Protein AF-A0A968ZD74-F1 (afdb_monomer_lite)

Foldseek 3Di:
DVVVVVVVVVDPPAQPVDPVCPPDQPPPLDRDDPVVLLVVLLVCLLCVLLVVLVVCVPPPCLVQQVVQVVLLPDPQWDPDDVSVVVVPDDSVVSSVLSPVSSVLSNCVNVQVVDPVSVVVSLVSVLVVLVCCVNTGNDNPVSVVSVVSSVSNDDLVVFDQDPQFAAKEKEAALWFQVRVVVVVVLVSLQPVLRYFYEYLPDPVCVVLDPPVVSVVADLFMWMAGPVRDIDTFVRNVLVSQSNSGGVSVVVSVVCVVPDPVVSNVVRVVCSVCRCVPRNTDPDSDDPDDPVCPVRYDD

pLDDT: mean 79.73, std 14.93, range [35.09, 97.62]

Structure (mmCIF, N/CA/C/O backbone):
data_AF-A0A968ZD74-F1
#
_entry.id   AF-A0A968ZD74-F1
#
loop_
_atom_site.group_PDB
_atom_site.id
_atom_site.type_symbol
_atom_site.label_atom_id
_atom_site.label_alt_id
_atom_site.label_comp_id
_atom_site.label_asym_id
_atom_site.label_entity_id
_atom_site.label_seq_id
_atom_site.pdbx_PDB_ins_code
_atom_site.Cartn_x
_atom_site.Cartn_y
_atom_site.Cartn_z
_atom_site.occupancy
_atom_site.B_iso_or_equiv
_atom_site.auth_seq_id
_atom_site.auth_comp_id
_atom_site.auth_asym_id
_atom_site.auth_atom_id
_atom_site.pdbx_PDB_model_num
ATOM 1 N N . TRP A 1 1 ? -17.821 16.499 -22.345 1.00 38.22 1 TRP A N 1
ATOM 2 C CA . TRP A 1 1 ? -18.905 16.721 -21.367 1.00 38.22 1 TRP A CA 1
ATOM 3 C C . TRP A 1 1 ? -19.893 15.553 -21.286 1.00 38.22 1 TRP A C 1
ATOM 5 O O . TRP A 1 1 ? -19.913 14.905 -20.250 1.00 38.22 1 TRP A O 1
ATOM 15 N N . ALA A 1 2 ? -20.598 15.159 -22.358 1.00 36.81 2 ALA A N 1
ATOM 16 C CA . ALA A 1 2 ? -21.525 14.005 -22.326 1.00 36.81 2 ALA A CA 1
ATOM 17 C C . ALA A 1 2 ? -20.880 12.644 -21.947 1.00 36.81 2 ALA A C 1
ATOM 19 O O . ALA A 1 2 ? -21.505 11.814 -21.297 1.00 36.81 2 ALA A O 1
ATOM 20 N N . ARG A 1 3 ? -19.600 12.426 -22.287 1.00 35.88 3 ARG A N 1
ATOM 21 C CA . ARG A 1 3 ? -18.874 11.176 -21.978 1.00 35.88 3 ARG A CA 1
ATOM 22 C C . ARG A 1 3 ? -18.501 11.012 -20.492 1.00 35.88 3 ARG A C 1
ATOM 24 O O . ARG A 1 3 ? -18.410 9.885 -20.026 1.00 35.88 3 ARG A O 1
ATOM 31 N N . MET A 1 4 ? -18.336 12.106 -19.736 1.00 35.09 4 MET A N 1
ATOM 32 C CA . MET A 1 4 ? -18.095 12.040 -18.280 1.00 35.09 4 MET A CA 1
ATOM 33 C C . MET A 1 4 ? -19.388 11.804 -17.484 1.00 35.09 4 MET A C 1
ATOM 35 O O . MET A 1 4 ? -19.356 11.128 -16.463 1.00 35.09 4 MET A O 1
ATOM 39 N N . LEU A 1 5 ? -20.535 12.276 -17.987 1.00 41.38 5 LEU A N 1
ATOM 40 C CA . LEU A 1 5 ? -21.857 11.990 -17.410 1.00 41.38 5 LEU A CA 1
ATOM 41 C C . LEU A 1 5 ? -22.227 10.503 -17.508 1.00 41.38 5 LEU A C 1
ATOM 43 O O . LEU A 1 5 ? -22.767 9.941 -16.561 1.00 41.38 5 LEU A O 1
ATOM 47 N N . LEU A 1 6 ? -21.870 9.846 -18.618 1.00 47.81 6 LEU A N 1
ATOM 48 C CA . LEU A 1 6 ? -22.071 8.403 -18.782 1.00 47.81 6 LEU A CA 1
ATOM 49 C C . LEU A 1 6 ? -21.221 7.579 -17.809 1.00 47.81 6 LEU A C 1
ATOM 51 O O . LEU A 1 6 ? -21.716 6.605 -17.258 1.00 47.81 6 LEU A O 1
ATOM 55 N N . ALA A 1 7 ? -19.978 7.988 -17.533 1.00 48.78 7 ALA A N 1
ATOM 56 C CA . ALA A 1 7 ? -19.149 7.330 -16.521 1.00 48.78 7 ALA A CA 1
ATOM 57 C C . ALA A 1 7 ? -19.765 7.433 -15.112 1.00 48.78 7 ALA A C 1
ATOM 59 O O . ALA A 1 7 ? -19.657 6.497 -14.322 1.00 48.78 7 ALA A O 1
ATOM 60 N N . HIS A 1 8 ? -20.478 8.527 -14.820 1.00 53.00 8 HIS A N 1
ATOM 61 C CA . HIS A 1 8 ? -21.167 8.722 -13.544 1.00 53.00 8 HIS A CA 1
ATOM 62 C C . HIS A 1 8 ? -22.342 7.759 -13.322 1.00 53.00 8 HIS A C 1
ATOM 64 O O . HIS A 1 8 ? -22.628 7.436 -12.175 1.00 53.00 8 HIS A O 1
ATOM 70 N N . LEU A 1 9 ? -22.976 7.251 -14.387 1.00 54.22 9 LEU A N 1
ATOM 71 C CA . LEU A 1 9 ? -24.042 6.242 -14.283 1.00 54.22 9 LEU A CA 1
ATOM 72 C C . LEU A 1 9 ? -23.532 4.883 -13.782 1.00 54.22 9 LEU A C 1
ATOM 74 O O . LEU A 1 9 ? -24.304 4.112 -13.220 1.00 54.22 9 LEU A O 1
ATOM 78 N N . PHE A 1 10 ? -22.242 4.588 -13.965 1.00 57.31 10 PHE A N 1
ATOM 79 C CA . PHE A 1 10 ? -21.630 3.320 -13.551 1.00 57.31 10 PHE A CA 1
ATOM 80 C C . PHE A 1 10 ? -20.895 3.406 -12.208 1.00 57.31 10 PHE A C 1
ATOM 82 O O . PHE A 1 10 ? -20.469 2.382 -11.672 1.00 57.31 10 PHE A O 1
ATOM 89 N N . ILE A 1 11 ? -20.741 4.612 -11.657 1.00 55.38 11 ILE A N 1
ATOM 90 C CA . ILE A 1 11 ? -20.131 4.830 -10.347 1.00 55.38 11 ILE A CA 1
ATOM 91 C C . ILE A 1 11 ? -21.275 4.971 -9.339 1.00 55.38 11 ILE A C 1
ATOM 93 O O . ILE A 1 11 ? -22.081 5.891 -9.474 1.00 55.38 11 ILE A O 1
ATOM 97 N N . PRO A 1 12 ? -21.381 4.088 -8.330 1.00 56.31 12 PRO A N 1
ATOM 98 C CA . PRO A 1 12 ? -22.441 4.193 -7.337 1.00 56.31 12 PRO A CA 1
ATOM 99 C C . PRO A 1 12 ? -22.416 5.575 -6.682 1.00 56.31 12 PRO A C 1
ATOM 101 O O . PRO A 1 12 ? -21.355 6.112 -6.372 1.00 56.31 12 PRO A O 1
ATOM 104 N N . THR A 1 13 ? -23.599 6.147 -6.464 1.00 50.25 13 THR A N 1
ATOM 105 C CA . THR A 1 13 ? -23.795 7.543 -6.035 1.00 50.25 13 THR A CA 1
ATOM 106 C C . THR A 1 13 ? -23.182 7.866 -4.666 1.00 50.25 13 THR A C 1
ATOM 108 O O . THR A 1 13 ? -22.964 9.032 -4.342 1.00 50.25 13 THR A O 1
ATOM 111 N N . ALA A 1 14 ? -22.853 6.843 -3.873 1.00 54.47 14 ALA A N 1
ATOM 112 C CA . ALA A 1 14 ? -22.052 6.945 -2.658 1.00 54.47 14 ALA A CA 1
ATOM 113 C C . ALA A 1 14 ? -21.365 5.593 -2.382 1.00 54.47 14 ALA A C 1
ATOM 115 O O . ALA A 1 14 ? -21.966 4.742 -1.721 1.00 54.47 14 ALA A O 1
ATOM 116 N N . PRO A 1 15 ? -20.149 5.341 -2.903 1.00 56.50 15 PRO A N 1
ATOM 117 C CA . PRO A 1 15 ? -19.440 4.105 -2.597 1.00 56.50 15 PRO A CA 1
ATOM 118 C C . PRO A 1 15 ? -19.141 4.059 -1.095 1.00 56.50 15 PRO A C 1
ATOM 120 O O . PRO A 1 15 ? -18.717 5.060 -0.517 1.00 56.50 15 PRO A O 1
ATOM 123 N N . TYR A 1 16 ? -19.378 2.916 -0.449 1.00 52.12 16 TYR A N 1
ATOM 124 C CA . TYR A 1 16 ? -19.058 2.760 0.968 1.00 52.12 16 TYR A CA 1
ATOM 125 C C . TYR A 1 16 ? -17.559 3.014 1.194 1.00 52.12 16 TYR A C 1
ATOM 127 O O . TYR A 1 16 ? -16.715 2.443 0.507 1.00 52.12 16 TYR A O 1
ATOM 135 N N . GLY A 1 17 ? -17.244 3.929 2.115 1.00 51.03 17 GLY A N 1
ATOM 136 C CA . GLY A 1 17 ? -15.890 4.451 2.341 1.00 51.03 17 GLY A CA 1
ATOM 137 C C . GLY A 1 17 ? -15.668 5.869 1.800 1.00 51.03 17 GLY A C 1
ATOM 138 O O . GLY A 1 17 ? -14.664 6.498 2.137 1.00 51.03 17 GLY A O 1
ATOM 139 N N . SER A 1 18 ? -16.603 6.421 1.019 1.00 54.56 18 SER A N 1
ATOM 140 C CA . SER A 1 18 ? -16.572 7.828 0.623 1.00 54.56 18 SER A CA 1
ATOM 141 C C . SER A 1 18 ? -16.967 8.754 1.774 1.00 54.56 18 SER A C 1
ATOM 143 O O . SER A 1 18 ? -17.655 8.383 2.729 1.00 54.56 18 SER A O 1
ATOM 145 N N . TRP A 1 19 ? -16.603 10.029 1.646 1.00 48.19 19 TRP A N 1
ATOM 146 C CA . TRP A 1 19 ? -17.066 11.056 2.577 1.00 48.19 19 TRP A CA 1
ATOM 147 C C . TRP A 1 19 ? -18.601 11.168 2.596 1.00 48.19 19 TRP A C 1
ATOM 149 O O . TRP A 1 19 ? -19.193 11.397 3.648 1.00 48.19 19 TRP A O 1
ATOM 159 N N . THR A 1 20 ? -19.245 10.914 1.449 1.00 51.97 20 THR A N 1
ATOM 160 C CA . THR A 1 20 ? -20.706 10.929 1.274 1.00 51.97 20 THR A CA 1
ATOM 161 C C . THR A 1 20 ? -21.420 9.718 1.884 1.00 51.97 20 THR A C 1
ATOM 163 O O . THR A 1 20 ? -22.627 9.786 2.110 1.00 51.97 20 THR A O 1
ATOM 166 N N . SER A 1 21 ? -20.709 8.629 2.201 1.00 50.84 21 SER A N 1
ATOM 167 C CA . SER A 1 21 ? -21.282 7.442 2.852 1.00 50.84 21 SER A CA 1
ATOM 168 C C . SER A 1 21 ? -21.128 7.449 4.381 1.00 50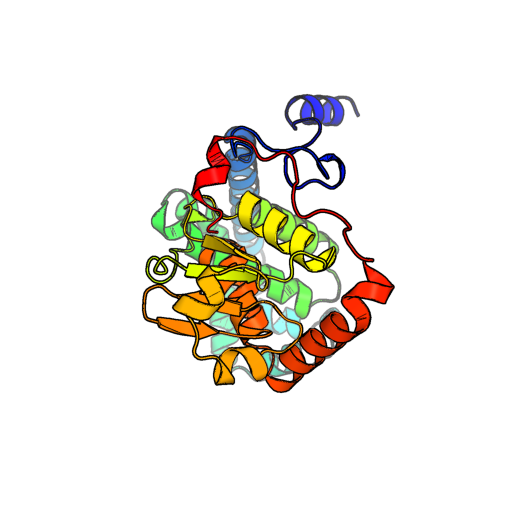.84 21 SER A C 1
ATOM 170 O O . SER A 1 21 ? -21.516 6.479 5.039 1.00 50.84 21 SER A O 1
ATOM 172 N N . ARG A 1 22 ? -20.550 8.506 4.978 1.00 49.12 22 ARG A N 1
ATOM 173 C CA . ARG A 1 22 ? -20.354 8.607 6.435 1.00 49.12 22 ARG A CA 1
ATOM 174 C C . ARG A 1 22 ? -21.685 8.450 7.181 1.00 49.12 22 ARG A C 1
ATOM 176 O O . ARG A 1 22 ? -22.615 9.218 6.978 1.00 49.12 22 ARG A O 1
ATOM 183 N N . GLY A 1 23 ? -21.751 7.465 8.079 1.00 48.59 23 GLY A N 1
ATOM 184 C CA . GLY A 1 23 ? -22.912 7.219 8.943 1.00 48.59 23 GLY A CA 1
ATOM 185 C C . GLY A 1 23 ? -23.930 6.202 8.416 1.00 48.59 23 GLY A C 1
ATOM 186 O O . GLY A 1 23 ? -24.824 5.836 9.176 1.00 48.59 23 GLY A O 1
ATOM 187 N N . ARG A 1 24 ? -23.783 5.697 7.183 1.00 50.50 24 ARG A N 1
ATOM 188 C CA . ARG A 1 24 ? -24.587 4.570 6.682 1.00 50.50 24 ARG A CA 1
ATOM 189 C C . ARG A 1 24 ? -23.984 3.247 7.159 1.00 50.50 24 ARG A C 1
ATOM 191 O O . ARG A 1 24 ? -22.776 3.055 7.052 1.00 50.50 24 ARG A O 1
ATOM 198 N N . ALA A 1 25 ? -24.815 2.357 7.695 1.00 47.62 25 ALA A N 1
ATOM 199 C CA . ALA A 1 25 ? -24.434 0.960 7.881 1.00 47.62 25 ALA A CA 1
ATOM 200 C C . ALA A 1 25 ? -24.433 0.287 6.501 1.00 47.62 25 ALA A C 1
ATOM 202 O O . ALA A 1 25 ? -25.398 0.469 5.765 1.00 47.62 25 ALA A O 1
ATOM 203 N N . ASP A 1 26 ? -23.359 -0.419 6.144 1.00 55.34 26 ASP A N 1
ATOM 204 C CA . ASP A 1 26 ? -23.297 -1.265 4.947 1.00 55.34 26 ASP A CA 1
ATOM 205 C C . ASP A 1 26 ? -23.905 -2.630 5.310 1.00 55.34 26 ASP A C 1
ATOM 207 O O . ASP A 1 26 ? -23.257 -3.393 6.030 1.00 55.34 26 ASP A O 1
ATOM 211 N N . PRO A 1 27 ? -25.159 -2.923 4.915 1.00 41.72 27 PRO A N 1
ATOM 212 C CA . PRO A 1 27 ? -25.846 -4.132 5.360 1.00 41.72 27 PRO A CA 1
ATOM 213 C C . PRO A 1 27 ? -25.240 -5.416 4.773 1.00 41.72 27 PRO A C 1
ATOM 215 O O . PRO A 1 27 ? -25.380 -6.463 5.397 1.00 41.72 27 PRO A O 1
ATOM 218 N N . ASP A 1 28 ? -24.519 -5.330 3.645 1.00 48.81 28 ASP A N 1
ATOM 219 C CA . ASP A 1 28 ? -23.991 -6.489 2.906 1.00 48.81 28 ASP A CA 1
ATOM 220 C C . ASP A 1 28 ? -22.453 -6.516 2.804 1.00 48.81 28 ASP A C 1
ATOM 222 O O . ASP A 1 28 ? -21.885 -7.428 2.195 1.00 48.81 28 ASP A O 1
ATOM 226 N N . ASN A 1 29 ? -21.746 -5.534 3.383 1.00 53.19 29 ASN A N 1
ATOM 227 C CA . ASN A 1 29 ? -20.283 -5.400 3.274 1.00 53.19 29 ASN A CA 1
ATOM 228 C C . ASN A 1 29 ? -19.796 -5.442 1.802 1.00 53.19 29 ASN A C 1
ATOM 230 O O . ASN A 1 29 ? -18.778 -6.059 1.451 1.00 53.19 29 ASN A O 1
ATOM 234 N N . GLY A 1 30 ? -20.596 -4.843 0.917 1.00 52.25 30 GLY A N 1
ATOM 235 C CA . GLY A 1 30 ? -20.730 -5.279 -0.473 1.00 52.25 30 GLY A CA 1
ATOM 236 C C . GLY A 1 30 ? -20.009 -4.425 -1.508 1.00 52.25 30 GLY A C 1
ATOM 237 O O . GLY A 1 30 ? -19.921 -4.842 -2.667 1.00 52.25 30 GLY A O 1
ATOM 238 N N . TRP A 1 31 ? -19.479 -3.247 -1.150 1.00 61.22 31 TRP A N 1
ATOM 239 C CA . TRP A 1 31 ? -18.818 -2.429 -2.167 1.00 61.22 31 TRP A CA 1
ATOM 240 C C . TRP A 1 31 ? -17.507 -3.080 -2.619 1.00 61.22 31 TRP A C 1
ATOM 242 O O . TRP A 1 31 ? -16.522 -3.176 -1.884 1.00 61.22 31 TRP A O 1
ATOM 252 N N . ARG A 1 32 ? -17.514 -3.534 -3.869 1.00 63.56 32 ARG A N 1
ATOM 253 C CA . ARG A 1 32 ? -16.342 -3.950 -4.631 1.00 63.56 32 ARG A CA 1
ATOM 254 C C . ARG A 1 32 ? -16.235 -3.010 -5.815 1.00 63.56 32 ARG A C 1
ATOM 256 O O . ARG A 1 32 ? -17.258 -2.642 -6.395 1.00 63.56 32 ARG A O 1
ATOM 263 N N . LEU A 1 33 ? -15.011 -2.651 -6.196 1.00 71.00 33 LEU A N 1
ATOM 264 C CA . LEU A 1 33 ? -14.808 -1.949 -7.456 1.00 71.00 33 LEU A CA 1
ATOM 265 C C . LEU A 1 33 ? -15.451 -2.797 -8.571 1.00 71.00 33 LEU A C 1
ATOM 267 O O . LEU A 1 33 ? -15.138 -3.991 -8.652 1.00 71.00 33 LEU A O 1
ATOM 271 N N . PRO A 1 34 ? -16.364 -2.236 -9.388 1.00 81.62 34 PRO A N 1
ATOM 272 C CA . PRO A 1 34 ? -17.026 -2.997 -10.437 1.00 81.62 34 PRO A CA 1
ATOM 273 C C . PRO A 1 34 ? -15.990 -3.732 -11.301 1.00 81.62 34 PRO A C 1
ATOM 275 O O . PRO A 1 34 ? -15.015 -3.101 -11.723 1.00 81.62 34 PRO A O 1
ATOM 278 N N . PRO A 1 35 ? -16.167 -5.037 -11.591 1.00 84.06 35 PRO A N 1
ATOM 279 C CA . PRO A 1 35 ? -15.161 -5.823 -12.309 1.00 84.06 35 PRO A CA 1
ATOM 280 C C . PRO A 1 35 ? -14.769 -5.225 -13.663 1.00 84.06 35 PRO A C 1
ATOM 282 O O . PRO A 1 35 ? -13.619 -5.336 -14.076 1.00 84.06 35 PRO A O 1
ATOM 285 N N . SER A 1 36 ? -15.707 -4.549 -14.331 1.00 87.31 36 SER A N 1
ATOM 286 C CA . SER A 1 36 ? -15.471 -3.825 -15.580 1.00 87.31 36 SER A CA 1
ATOM 287 C C . SER A 1 36 ? -14.526 -2.636 -15.404 1.00 87.31 36 SER A C 1
ATOM 289 O O . SER A 1 36 ? -13.630 -2.460 -16.222 1.00 87.31 36 SER A O 1
ATOM 291 N N . ILE A 1 37 ? -14.679 -1.852 -14.331 1.00 86.69 37 ILE A N 1
ATOM 292 C CA . ILE A 1 37 ? -13.797 -0.719 -14.017 1.00 86.69 37 ILE A CA 1
ATOM 293 C C . ILE A 1 37 ? -12.409 -1.232 -13.632 1.00 86.69 37 ILE A C 1
ATOM 295 O O . ILE A 1 37 ? -11.412 -0.713 -14.126 1.00 86.69 37 ILE A O 1
ATOM 299 N N . PHE A 1 38 ? -12.339 -2.283 -12.811 1.00 87.25 38 PHE A N 1
ATOM 300 C CA . PHE A 1 38 ? -11.069 -2.919 -12.455 1.00 87.25 38 PHE A CA 1
ATOM 301 C C . PHE A 1 38 ? -10.335 -3.449 -13.697 1.00 87.25 38 PHE A C 1
ATOM 303 O O . PHE A 1 38 ? -9.147 -3.187 -13.880 1.00 87.25 38 PHE A O 1
ATOM 310 N N . LEU A 1 39 ? -11.048 -4.147 -14.589 1.00 91.31 39 LEU A N 1
ATOM 311 C CA . LEU A 1 39 ? -10.493 -4.641 -15.848 1.00 91.31 39 LEU A CA 1
ATOM 312 C C . LEU A 1 39 ? -10.051 -3.493 -16.761 1.00 91.31 39 LEU A C 1
ATOM 314 O O . LEU A 1 39 ? -8.953 -3.546 -17.306 1.00 91.31 39 LEU A O 1
ATOM 318 N N . ALA A 1 40 ? -10.871 -2.452 -16.908 1.00 91.50 40 ALA A N 1
ATOM 319 C CA . ALA A 1 40 ? -10.536 -1.287 -17.719 1.00 91.50 40 ALA A CA 1
ATOM 320 C C . ALA A 1 40 ? -9.280 -0.578 -17.195 1.00 91.50 40 ALA A C 1
ATOM 322 O O . ALA A 1 40 ? -8.402 -0.246 -17.988 1.00 91.50 40 ALA A O 1
ATOM 323 N N . ALA A 1 41 ? -9.148 -0.414 -15.874 1.00 91.88 41 ALA A N 1
ATOM 324 C CA . ALA A 1 41 ? -7.950 0.147 -15.255 1.00 91.88 41 ALA A CA 1
ATOM 325 C C . ALA A 1 41 ? -6.705 -0.698 -15.571 1.00 91.88 41 ALA A C 1
ATOM 327 O O . ALA A 1 41 ? -5.679 -0.143 -15.955 1.00 91.88 41 ALA A O 1
ATOM 328 N N . TRP A 1 42 ? -6.807 -2.031 -15.501 1.00 94.75 42 TRP A N 1
ATOM 329 C CA . TRP A 1 42 ? -5.721 -2.935 -15.895 1.00 94.75 42 TRP A CA 1
ATOM 330 C C . TRP A 1 42 ? -5.371 -2.853 -17.380 1.00 94.75 42 TRP A C 1
ATOM 332 O O . TRP A 1 42 ? -4.191 -2.870 -17.712 1.00 94.75 42 TRP A O 1
ATOM 342 N N . VAL A 1 43 ? -6.364 -2.761 -18.269 1.00 94.94 43 VAL A N 1
ATOM 343 C CA . VAL A 1 43 ? -6.137 -2.628 -19.718 1.00 94.94 43 VAL A CA 1
ATOM 344 C C . VAL A 1 43 ? -5.431 -1.313 -20.030 1.00 94.94 43 VAL A C 1
ATOM 346 O O . VAL A 1 43 ? -4.437 -1.320 -20.751 1.00 94.94 43 VAL A O 1
ATOM 349 N N . VAL A 1 44 ? -5.901 -0.201 -19.457 1.00 94.62 44 VAL A N 1
ATOM 350 C CA . VAL A 1 44 ? -5.258 1.110 -19.622 1.00 94.62 44 VAL A CA 1
ATOM 351 C C . VAL A 1 44 ? -3.826 1.054 -19.105 1.00 94.62 44 VAL A C 1
ATOM 353 O O . VAL A 1 44 ? -2.912 1.364 -19.859 1.00 94.62 44 VAL A O 1
ATOM 356 N N . LEU A 1 45 ? -3.615 0.573 -17.877 1.00 95.00 45 LEU A N 1
ATOM 357 C CA . LEU A 1 45 ? -2.281 0.450 -17.288 1.00 95.00 45 LEU A CA 1
ATOM 358 C C . LEU A 1 45 ? -1.354 -0.415 -18.157 1.00 95.00 45 LEU A C 1
ATOM 360 O O . LEU A 1 45 ? -0.209 -0.043 -18.408 1.00 95.00 45 LEU A O 1
ATOM 364 N N . ALA A 1 46 ? -1.864 -1.544 -18.657 1.00 96.62 46 ALA A N 1
ATOM 365 C CA . ALA A 1 46 ? -1.097 -2.480 -19.462 1.00 96.62 46 ALA A CA 1
ATOM 366 C C . ALA A 1 46 ? -0.658 -1.898 -20.806 1.00 96.62 46 ALA A C 1
ATOM 368 O O . ALA A 1 46 ? 0.510 -2.027 -21.188 1.00 96.62 46 ALA A O 1
ATOM 369 N N . LEU A 1 47 ? -1.582 -1.240 -21.505 1.00 96.12 47 LEU A N 1
ATOM 370 C CA . LEU A 1 47 ? -1.302 -0.581 -22.775 1.00 96.12 47 LEU A CA 1
ATOM 371 C C . LEU A 1 47 ? -0.394 0.633 -22.580 1.00 96.12 47 LEU A C 1
ATOM 373 O O . LEU A 1 47 ? 0.544 0.799 -23.351 1.00 96.12 47 LEU A O 1
ATOM 377 N N . SER A 1 48 ? -0.622 1.443 -21.542 1.00 95.19 48 SER A N 1
ATOM 378 C CA . SER A 1 48 ? 0.199 2.620 -21.248 1.00 95.19 48 SER A CA 1
ATOM 379 C C . SER A 1 48 ? 1.659 2.254 -20.996 1.00 95.19 48 SER A C 1
ATOM 381 O O . SER A 1 48 ? 2.538 2.864 -21.603 1.00 95.19 48 SER A O 1
ATOM 383 N N . TYR A 1 49 ? 1.933 1.241 -20.168 1.00 96.31 49 TYR A N 1
ATOM 384 C CA . TYR A 1 49 ? 3.311 0.816 -19.911 1.00 96.31 49 TYR A CA 1
ATOM 385 C C . TYR A 1 49 ? 3.969 0.157 -21.116 1.00 96.31 49 TYR A C 1
ATOM 387 O O . TYR A 1 49 ? 5.088 0.522 -21.460 1.00 96.31 49 TYR A O 1
ATOM 395 N N . SER A 1 50 ? 3.260 -0.737 -21.807 1.00 97.50 50 SER A N 1
ATOM 396 C CA . SER A 1 50 ? 3.813 -1.412 -22.991 1.00 97.50 50 SER A CA 1
ATOM 397 C C . SER A 1 50 ? 4.101 -0.430 -24.119 1.00 97.50 50 SER A C 1
ATOM 399 O O . SER A 1 50 ? 5.139 -0.518 -24.773 1.00 97.50 50 SER A O 1
ATOM 401 N N . TYR A 1 51 ? 3.223 0.558 -24.306 1.00 97.12 51 TYR A N 1
ATOM 402 C CA . TYR A 1 51 ? 3.460 1.650 -25.240 1.00 97.12 51 TYR A CA 1
ATOM 403 C C . TYR A 1 51 ? 4.641 2.525 -24.800 1.00 97.12 51 TYR A C 1
ATOM 405 O O . TYR A 1 51 ? 5.484 2.849 -25.631 1.00 97.12 51 TYR A O 1
ATOM 413 N N . SER A 1 52 ? 4.762 2.854 -23.508 1.00 95.06 52 SER A N 1
ATOM 414 C CA . SER A 1 52 ? 5.920 3.596 -22.989 1.00 95.06 52 SER A CA 1
ATOM 415 C C . SER A 1 52 ? 7.234 2.853 -23.254 1.00 95.06 52 SER A C 1
ATOM 417 O O . SER A 1 52 ? 8.140 3.431 -23.858 1.00 95.06 52 SER A O 1
ATOM 419 N N . GLY A 1 53 ? 7.302 1.559 -22.931 1.00 96.00 53 GLY A N 1
ATOM 420 C CA . GLY A 1 53 ? 8.461 0.710 -23.209 1.00 96.00 53 GLY A CA 1
ATOM 421 C C . GLY A 1 53 ? 8.792 0.639 -24.701 1.00 96.00 53 GLY A C 1
ATOM 422 O O . GLY A 1 53 ? 9.946 0.823 -25.084 1.00 96.00 53 GLY A O 1
ATOM 423 N N . TYR A 1 54 ? 7.780 0.475 -25.559 1.00 97.56 54 TYR A N 1
ATOM 424 C CA . TYR A 1 54 ? 7.952 0.521 -27.014 1.00 97.56 54 TYR A CA 1
ATOM 425 C C . TYR A 1 54 ? 8.541 1.857 -27.482 1.00 97.56 54 TYR A C 1
ATOM 427 O O . TYR A 1 54 ? 9.514 1.870 -28.231 1.00 97.56 54 TYR A O 1
ATOM 435 N N . THR A 1 55 ? 8.014 2.989 -27.006 1.00 96.38 55 THR A N 1
ATOM 436 C CA . THR A 1 55 ? 8.542 4.308 -27.389 1.00 96.38 55 THR A CA 1
ATOM 437 C C . THR A 1 55 ? 9.976 4.540 -26.905 1.00 96.38 55 THR A C 1
ATOM 439 O O . THR A 1 55 ? 10.750 5.214 -27.582 1.00 96.38 55 THR A O 1
ATOM 442 N N . LYS A 1 56 ? 10.366 3.940 -25.774 1.00 95.88 56 LYS A N 1
ATOM 443 C CA . LYS A 1 56 ? 11.728 4.029 -25.229 1.00 95.88 56 LYS A CA 1
ATOM 444 C C . LYS A 1 56 ? 12.763 3.284 -26.071 1.00 95.88 56 LYS A C 1
ATOM 446 O O . LYS A 1 56 ? 13.919 3.687 -26.056 1.00 95.88 56 LYS A O 1
ATOM 451 N N . LEU A 1 57 ? 12.373 2.286 -26.871 1.00 95.31 57 LEU A N 1
ATOM 452 C CA . LEU A 1 57 ? 13.291 1.611 -27.804 1.00 95.31 57 LEU A CA 1
ATOM 453 C C . LEU A 1 57 ? 13.862 2.550 -28.876 1.00 95.31 57 LEU A C 1
ATOM 455 O O . LEU A 1 57 ? 14.933 2.281 -29.413 1.00 95.31 57 LEU A O 1
ATOM 459 N N . PHE A 1 58 ? 13.181 3.659 -29.174 1.00 96.50 58 PHE A N 1
ATOM 460 C CA . PHE A 1 58 ? 13.666 4.664 -30.125 1.00 96.50 58 PHE A CA 1
ATOM 461 C C . PHE A 1 58 ? 14.620 5.684 -29.494 1.00 96.50 58 PHE A C 1
ATOM 463 O O . PHE A 1 58 ? 15.145 6.547 -30.195 1.00 96.50 58 PHE A O 1
ATOM 470 N N . SER A 1 59 ? 14.842 5.613 -28.181 1.00 95.12 59 SER A N 1
ATOM 471 C CA . SER A 1 59 ? 15.749 6.506 -27.473 1.00 95.12 59 SER A CA 1
ATOM 472 C C . SER A 1 59 ? 17.111 5.830 -27.276 1.00 95.12 59 SER A C 1
ATOM 474 O O . SER A 1 59 ? 17.181 4.797 -26.602 1.00 95.12 59 SER A O 1
ATOM 476 N N . PRO A 1 60 ? 18.208 6.405 -27.809 1.00 95.38 60 PRO A N 1
ATOM 477 C CA . PRO A 1 60 ? 19.541 5.824 -27.671 1.00 95.38 60 PRO A CA 1
ATOM 478 C C . PRO A 1 60 ? 19.946 5.594 -26.215 1.00 95.38 60 PRO A C 1
ATOM 480 O O . PRO A 1 60 ? 20.570 4.579 -25.922 1.00 95.38 60 PRO A O 1
ATOM 483 N N . SER A 1 61 ? 19.533 6.479 -25.302 1.00 94.94 61 SER A N 1
ATOM 484 C CA . SER A 1 61 ? 19.910 6.385 -23.892 1.00 94.94 61 SER A CA 1
ATOM 485 C C . SER A 1 61 ? 19.266 5.195 -23.170 1.00 94.94 61 SER A C 1
ATOM 487 O O . SER A 1 61 ? 19.852 4.542 -22.304 1.00 94.94 61 SER A O 1
ATOM 489 N N . TRP A 1 62 ? 18.034 4.852 -23.545 1.00 96.06 62 TRP A N 1
ATOM 490 C CA . TRP A 1 62 ? 17.349 3.680 -23.001 1.00 96.06 62 TRP A CA 1
ATOM 491 C C . TRP A 1 62 ? 17.962 2.376 -23.509 1.00 96.06 62 TRP A C 1
ATOM 493 O O . TRP A 1 62 ? 18.107 1.430 -22.734 1.00 96.06 62 TRP A O 1
ATOM 503 N N . VAL A 1 63 ? 18.359 2.334 -24.784 1.00 95.38 63 VAL A N 1
ATOM 504 C CA . VAL A 1 63 ? 19.007 1.158 -25.385 1.00 95.38 63 VAL A CA 1
ATOM 505 C C . VAL A 1 63 ? 20.430 0.983 -24.846 1.00 95.38 63 VAL A C 1
ATOM 507 O O . VAL A 1 63 ? 20.803 -0.123 -24.457 1.00 95.38 63 VAL A O 1
ATOM 510 N N . ALA A 1 64 ? 21.199 2.070 -24.742 1.00 95.44 64 ALA A N 1
ATOM 511 C CA . ALA A 1 64 ? 22.536 2.068 -24.148 1.00 95.44 64 ALA A CA 1
ATOM 512 C C . ALA A 1 64 ? 22.511 1.756 -22.639 1.00 95.44 64 ALA A C 1
ATOM 514 O O . ALA A 1 64 ? 23.473 1.208 -22.099 1.00 95.44 64 ALA A O 1
ATOM 515 N N . GLY A 1 65 ? 21.395 2.057 -21.969 1.00 95.00 65 GLY A N 1
ATOM 516 C CA . GLY A 1 65 ? 21.183 1.817 -20.544 1.00 95.00 65 GLY A CA 1
ATOM 517 C C . GLY A 1 65 ? 21.665 2.962 -19.644 1.00 95.00 65 GLY A C 1
ATOM 518 O O . GLY A 1 65 ? 21.615 2.853 -18.423 1.00 95.00 65 GLY A O 1
ATOM 519 N N . ASP A 1 66 ? 22.090 4.083 -20.210 1.00 94.38 66 ASP A N 1
ATOM 520 C CA . ASP A 1 66 ? 22.584 5.250 -19.473 1.00 94.38 66 ASP A CA 1
ATOM 521 C C . ASP A 1 66 ? 21.460 6.221 -19.055 1.00 94.38 66 ASP A C 1
ATOM 523 O O . ASP A 1 66 ? 21.719 7.199 -18.350 1.00 94.38 66 ASP A O 1
ATOM 527 N N . ASN A 1 67 ? 20.206 5.962 -19.451 1.00 93.81 67 ASN A N 1
ATOM 528 C CA . ASN A 1 67 ? 19.105 6.903 -19.248 1.00 93.81 67 ASN A CA 1
ATOM 529 C C . AS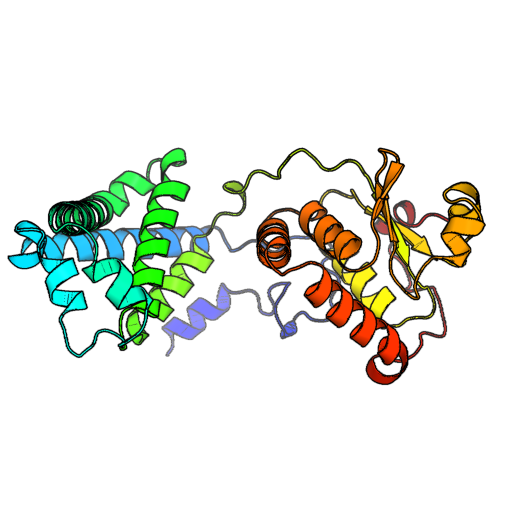N A 1 67 ? 18.865 7.269 -17.775 1.00 93.81 67 ASN A C 1
ATOM 531 O O . ASN A 1 67 ? 18.643 8.437 -17.473 1.00 93.81 67 ASN A O 1
ATOM 535 N N . VAL A 1 68 ? 18.903 6.307 -16.845 1.00 93.00 68 VAL A N 1
ATOM 536 C CA . VAL A 1 68 ? 18.697 6.613 -15.416 1.00 93.00 68 VAL A CA 1
ATOM 537 C C . VAL A 1 68 ? 19.784 7.552 -14.886 1.0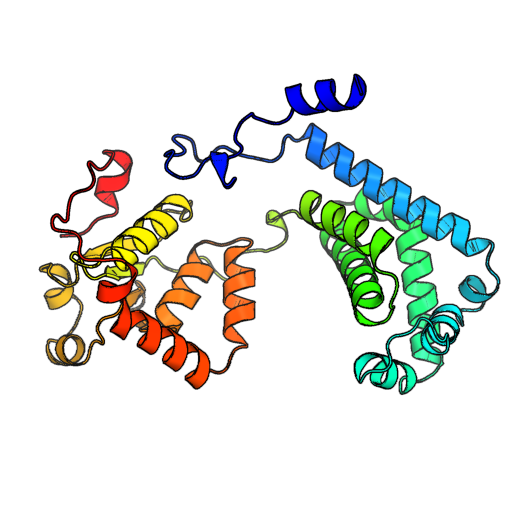0 93.00 68 VAL A C 1
ATOM 539 O O . VAL A 1 68 ? 19.458 8.494 -14.169 1.00 93.00 68 VAL A O 1
ATOM 542 N N . ALA A 1 69 ? 21.045 7.354 -15.279 1.00 92.69 69 ALA A N 1
ATOM 543 C CA . ALA A 1 69 ? 22.140 8.243 -14.892 1.00 92.69 69 ALA A CA 1
ATOM 544 C C . ALA A 1 69 ? 21.930 9.662 -15.453 1.00 92.69 69 ALA A C 1
ATOM 546 O O . ALA A 1 69 ? 21.933 10.629 -14.698 1.00 92.69 69 ALA A O 1
ATOM 547 N N . HIS A 1 70 ? 21.601 9.777 -16.745 1.00 92.25 70 HIS A N 1
ATOM 548 C CA . HIS A 1 70 ? 21.296 11.063 -17.387 1.00 92.25 70 HIS A CA 1
ATOM 549 C C . HIS A 1 70 ? 20.129 11.804 -16.724 1.00 92.25 70 HIS A C 1
ATOM 551 O O . HIS A 1 70 ? 20.137 13.030 -16.626 1.00 92.25 70 HIS A O 1
ATOM 557 N N . VAL A 1 71 ? 19.106 11.071 -16.280 1.00 90.75 71 VAL A N 1
ATOM 558 C CA . VAL A 1 71 ? 17.949 11.644 -15.585 1.00 90.75 71 VAL A CA 1
ATOM 559 C C . VAL A 1 71 ? 18.335 12.177 -14.202 1.00 90.75 71 VAL A C 1
ATOM 561 O O . VAL A 1 71 ? 17.821 13.218 -13.804 1.00 90.75 71 VAL A O 1
ATOM 564 N N . LEU A 1 72 ? 19.236 11.503 -13.483 1.00 90.62 72 LEU A N 1
ATOM 565 C CA . LEU A 1 72 ? 19.710 11.924 -12.156 1.00 90.62 72 LEU A CA 1
ATOM 566 C C . LEU A 1 72 ? 20.672 13.121 -12.203 1.00 90.62 72 LEU A C 1
ATOM 568 O O . LEU A 1 72 ? 20.705 13.915 -11.258 1.00 90.62 72 LEU A O 1
ATOM 572 N N . ASP A 1 73 ? 21.412 13.267 -13.301 1.00 89.88 73 ASP A N 1
ATOM 573 C CA . ASP A 1 73 ? 22.285 14.419 -13.565 1.00 89.88 73 ASP A CA 1
ATOM 574 C C . ASP A 1 73 ? 21.533 15.627 -14.146 1.00 89.88 73 ASP A C 1
ATOM 576 O O . ASP A 1 73 ? 22.075 16.730 -14.236 1.00 89.88 73 ASP A O 1
ATOM 580 N N . ASN A 1 74 ? 20.266 15.450 -14.528 1.00 88.38 74 ASN A N 1
ATOM 581 C CA . ASN A 1 74 ? 19.446 16.520 -15.073 1.00 88.38 74 ASN A CA 1
ATOM 582 C C . ASN A 1 74 ? 19.073 17.547 -13.982 1.00 88.38 74 ASN A C 1
ATOM 584 O O . ASN A 1 74 ? 18.705 17.147 -12.877 1.00 88.38 74 ASN A O 1
ATOM 588 N N . PRO A 1 75 ? 19.040 18.859 -14.282 1.00 85.69 75 PRO A N 1
ATOM 589 C CA . PRO A 1 75 ? 18.575 19.889 -13.342 1.00 85.69 75 PRO A CA 1
ATOM 590 C C . PRO A 1 75 ? 17.128 19.707 -12.847 1.00 85.69 75 PRO A C 1
ATOM 592 O O . PRO A 1 75 ? 16.738 20.315 -11.854 1.00 85.69 75 PRO A O 1
ATOM 595 N N . LEU A 1 76 ? 16.313 18.888 -13.519 1.00 85.06 76 LEU A N 1
ATOM 596 C CA . LEU A 1 76 ? 14.970 18.518 -13.063 1.00 85.06 76 LEU A CA 1
ATOM 597 C C . LEU A 1 76 ? 14.980 17.492 -11.918 1.00 85.06 76 LEU A C 1
ATOM 599 O O . LEU A 1 76 ? 13.935 17.293 -11.281 1.00 85.06 76 LEU A O 1
ATOM 603 N N . ALA A 1 77 ? 16.114 16.838 -11.657 1.00 89.19 77 ALA A N 1
ATOM 604 C CA . ALA A 1 77 ? 16.284 15.965 -10.508 1.00 89.19 77 ALA A CA 1
ATOM 605 C C . ALA A 1 77 ? 16.298 16.782 -9.211 1.00 89.19 77 ALA A C 1
ATOM 607 O O . ALA A 1 77 ? 16.881 17.859 -9.122 1.00 89.19 77 ALA A O 1
ATOM 608 N N . ARG A 1 78 ? 15.626 16.270 -8.183 1.00 89.44 78 ARG A N 1
ATOM 609 C CA . ARG A 1 78 ? 15.561 16.909 -6.871 1.00 89.44 78 ARG A CA 1
ATOM 610 C C . ARG A 1 78 ? 16.914 16.819 -6.189 1.00 89.44 78 ARG A C 1
ATOM 612 O O . ARG A 1 78 ? 17.482 15.736 -6.081 1.00 89.44 78 ARG A O 1
ATOM 619 N N . ASP A 1 79 ? 17.368 17.940 -5.655 1.00 87.44 79 ASP A N 1
ATOM 620 C CA . ASP A 1 79 ? 18.633 18.023 -4.939 1.00 87.44 79 ASP A CA 1
ATOM 621 C C . ASP A 1 79 ? 18.460 17.607 -3.468 1.00 87.44 79 ASP A C 1
ATOM 623 O O . ASP A 1 79 ? 18.172 18.427 -2.596 1.00 87.44 79 ASP A O 1
ATOM 627 N N . TRP A 1 80 ? 18.508 16.298 -3.201 1.00 88.88 80 TRP A N 1
ATOM 628 C CA . TRP A 1 80 ? 18.406 15.730 -1.852 1.00 88.88 80 TRP A CA 1
ATOM 629 C C . TRP A 1 80 ? 18.989 14.314 -1.777 1.00 88.88 80 TRP A C 1
ATOM 631 O O . TRP A 1 80 ? 19.242 13.674 -2.796 1.00 88.88 80 TRP A O 1
ATOM 641 N N . PHE A 1 81 ? 19.100 13.783 -0.555 1.00 91.56 81 PHE A N 1
ATOM 642 C CA . PHE A 1 81 ? 19.862 12.570 -0.241 1.00 91.56 81 PHE A CA 1
ATOM 643 C C . PHE A 1 81 ? 19.535 11.323 -1.084 1.00 91.56 81 PHE A C 1
ATOM 645 O O . PHE A 1 81 ? 20.409 10.482 -1.277 1.00 91.56 81 PHE A O 1
ATOM 652 N N . LEU A 1 82 ? 18.294 11.156 -1.570 1.00 89.62 82 LEU A N 1
ATOM 653 C CA . LEU A 1 82 ? 17.950 10.002 -2.410 1.00 89.62 82 LEU A CA 1
ATOM 654 C C . LEU A 1 82 ? 18.609 10.083 -3.785 1.00 89.62 82 LEU A C 1
ATOM 656 O O . LEU A 1 82 ? 19.052 9.059 -4.291 1.00 89.62 82 LEU A O 1
ATOM 660 N N . ARG A 1 83 ? 18.700 11.275 -4.382 1.00 91.00 83 ARG A N 1
ATOM 661 C CA . ARG A 1 83 ? 19.417 11.464 -5.648 1.00 91.00 83 ARG A CA 1
ATOM 662 C C . ARG A 1 83 ? 20.884 11.089 -5.470 1.00 91.00 83 ARG A C 1
ATOM 664 O O . ARG A 1 83 ? 21.397 10.283 -6.242 1.00 91.00 83 ARG A O 1
ATOM 671 N N . ASP A 1 84 ? 21.507 11.603 -4.412 1.00 89.69 84 ASP A N 1
ATOM 672 C CA . ASP A 1 84 ? 22.907 11.318 -4.101 1.00 89.69 84 ASP A CA 1
ATOM 673 C C . ASP A 1 84 ? 23.122 9.817 -3.893 1.00 89.69 84 ASP A C 1
ATOM 675 O O . ASP A 1 84 ? 24.006 9.231 -4.508 1.00 89.69 84 ASP A O 1
ATOM 679 N N . LEU A 1 85 ? 22.258 9.150 -3.121 1.00 91.25 85 LEU A N 1
ATOM 680 C CA . LEU A 1 85 ? 22.342 7.704 -2.900 1.00 91.25 85 LEU A CA 1
ATOM 681 C C . LEU A 1 85 ? 22.352 6.902 -4.213 1.00 91.25 85 LEU A C 1
ATOM 683 O O . LEU A 1 85 ? 23.096 5.928 -4.322 1.00 91.25 85 LEU A O 1
ATOM 687 N N . PHE A 1 86 ? 21.548 7.298 -5.203 1.00 90.31 86 PHE A N 1
ATOM 688 C CA . PHE A 1 86 ? 21.538 6.642 -6.512 1.00 90.31 86 PHE A CA 1
ATOM 689 C C . PHE A 1 86 ? 22.786 6.967 -7.344 1.00 90.31 86 PHE A C 1
ATOM 691 O O . PHE A 1 86 ? 23.300 6.071 -8.009 1.00 90.31 86 PHE A O 1
ATOM 698 N N . LEU A 1 87 ? 23.304 8.198 -7.288 1.00 89.62 87 LEU A N 1
ATOM 699 C CA . LEU A 1 87 ? 24.551 8.581 -7.971 1.00 89.62 87 LEU A CA 1
ATOM 700 C C . LEU A 1 87 ? 25.787 7.872 -7.395 1.00 89.62 87 LEU A C 1
ATOM 702 O O . LEU A 1 87 ? 26.769 7.670 -8.103 1.00 89.62 87 LEU A O 1
ATOM 706 N N . TRP A 1 88 ? 25.729 7.447 -6.133 1.00 92.69 88 TRP A N 1
ATOM 707 C CA . TRP A 1 88 ? 26.768 6.625 -5.505 1.00 92.69 88 TRP A CA 1
ATOM 708 C C . TRP A 1 88 ? 26.759 5.157 -5.959 1.00 92.69 88 TRP A C 1
ATOM 710 O O . TRP A 1 88 ? 27.696 4.415 -5.648 1.00 92.69 88 TRP A O 1
ATOM 720 N N . LEU A 1 89 ? 25.726 4.701 -6.678 1.00 93.50 89 LEU A N 1
ATOM 721 C CA . LEU A 1 89 ? 25.688 3.335 -7.191 1.00 93.50 89 LEU A CA 1
ATOM 722 C C . LEU A 1 89 ? 26.702 3.148 -8.333 1.00 93.50 89 LEU A C 1
ATOM 724 O O . LEU A 1 89 ? 26.852 4.026 -9.183 1.00 93.50 89 LEU A O 1
ATOM 728 N N . PRO A 1 90 ? 27.352 1.973 -8.426 1.00 95.25 90 PRO A N 1
ATOM 729 C CA . PRO A 1 90 ? 28.162 1.619 -9.583 1.00 95.25 90 PRO A CA 1
ATOM 730 C C . PRO A 1 90 ? 27.389 1.802 -10.904 1.00 95.25 90 PRO A C 1
ATOM 732 O O . PRO A 1 90 ? 26.231 1.378 -10.977 1.00 95.25 90 PRO A O 1
ATOM 735 N N . PRO A 1 91 ? 28.020 2.320 -11.978 1.00 94.00 91 PRO A N 1
ATOM 736 C CA . PRO A 1 91 ? 27.350 2.563 -13.261 1.00 94.00 91 PRO A CA 1
ATOM 737 C C . PRO A 1 91 ? 26.632 1.333 -13.827 1.00 94.00 91 PRO A C 1
ATOM 739 O O . PRO A 1 91 ? 25.546 1.444 -14.389 1.00 94.00 91 PRO A O 1
ATOM 742 N N . ILE A 1 92 ? 27.192 0.140 -13.602 1.00 95.44 92 ILE A N 1
ATOM 743 C CA . ILE A 1 92 ? 26.582 -1.128 -14.014 1.00 95.44 92 ILE A CA 1
ATOM 744 C C . ILE A 1 92 ? 25.207 -1.358 -13.370 1.00 95.44 92 ILE A C 1
ATOM 746 O O . ILE A 1 92 ? 24.308 -1.879 -14.023 1.00 95.44 92 ILE A O 1
ATOM 750 N N . LEU A 1 93 ? 24.997 -0.944 -12.115 1.00 95.75 93 LEU A N 1
ATOM 751 C CA . LEU A 1 93 ? 23.702 -1.097 -11.448 1.00 95.75 93 LEU A CA 1
ATOM 752 C C . LEU A 1 93 ? 22.661 -0.140 -12.027 1.00 95.75 93 LEU A C 1
ATOM 754 O O . LEU A 1 93 ? 21.514 -0.538 -12.217 1.00 95.75 93 LEU A O 1
ATOM 758 N N . LEU A 1 94 ? 23.060 1.093 -12.352 1.00 94.25 94 LEU A N 1
ATOM 759 C CA . LEU A 1 94 ? 22.185 2.050 -13.031 1.00 94.25 94 LEU A CA 1
ATOM 760 C C . LEU A 1 94 ? 21.820 1.561 -14.439 1.00 94.25 94 LEU A C 1
ATOM 762 O O . LEU A 1 94 ? 20.667 1.683 -14.848 1.00 94.25 94 LEU A O 1
ATOM 766 N N . GLN A 1 95 ? 22.764 0.928 -15.138 1.00 96.44 95 GLN A N 1
ATOM 767 C CA . GLN A 1 95 ? 22.530 0.327 -16.450 1.00 96.44 95 GLN A CA 1
ATOM 768 C C . GLN A 1 95 ? 21.539 -0.839 -16.388 1.00 96.44 95 GLN A C 1
ATOM 770 O O . GLN A 1 95 ? 20.550 -0.864 -17.127 1.00 96.44 95 GLN A O 1
ATOM 775 N N . LEU A 1 96 ? 21.755 -1.765 -15.451 1.00 96.44 96 LEU A N 1
ATOM 776 C CA . LEU A 1 96 ? 20.841 -2.877 -15.197 1.00 96.44 96 LEU A CA 1
ATOM 777 C C . LEU A 1 96 ? 19.447 -2.385 -14.797 1.00 96.44 96 LEU A C 1
ATOM 779 O O . LEU A 1 96 ? 18.457 -2.955 -15.248 1.00 96.44 96 LEU A O 1
ATOM 783 N N . LEU A 1 97 ? 19.354 -1.317 -13.999 1.00 94.75 97 LEU A N 1
ATOM 784 C CA . LEU A 1 97 ? 18.080 -0.704 -13.632 1.00 94.75 97 LEU A CA 1
ATOM 785 C C . LEU A 1 97 ? 17.366 -0.111 -14.856 1.00 94.75 97 LEU A C 1
ATOM 787 O O . LEU A 1 97 ? 16.174 -0.362 -15.029 1.00 94.75 97 LEU A O 1
ATOM 791 N N . THR A 1 98 ? 18.074 0.616 -15.728 1.00 96.12 98 THR A N 1
ATOM 792 C CA . THR A 1 98 ? 17.501 1.155 -16.976 1.00 96.12 98 THR A CA 1
ATOM 793 C C . THR A 1 98 ? 16.922 0.040 -17.848 1.00 96.12 98 THR A C 1
ATOM 795 O O . THR A 1 98 ? 15.765 0.120 -18.268 1.00 96.12 98 THR A O 1
ATOM 798 N N . TRP A 1 99 ? 17.688 -1.028 -18.088 1.00 97.44 99 TRP A N 1
ATOM 799 C CA . TRP A 1 99 ? 17.219 -2.157 -18.895 1.00 97.44 99 TRP A CA 1
ATOM 800 C C . TRP A 1 99 ? 16.108 -2.950 -18.218 1.00 97.44 99 TRP A C 1
ATOM 802 O O . TRP A 1 99 ? 15.168 -3.366 -18.890 1.00 97.44 99 TRP A O 1
ATOM 812 N N . PHE A 1 100 ? 16.166 -3.129 -16.899 1.00 96.44 100 PHE A N 1
ATOM 813 C CA . PHE A 1 100 ? 15.085 -3.757 -16.147 1.00 96.44 100 PHE A CA 1
ATOM 814 C C . PHE A 1 100 ? 13.771 -2.992 -16.334 1.00 96.44 100 PHE A C 1
ATOM 816 O O . PHE A 1 100 ? 12.762 -3.601 -16.686 1.00 96.44 100 PHE A O 1
ATOM 823 N N . ILE A 1 101 ? 13.788 -1.664 -16.173 1.00 95.94 101 ILE A N 1
ATOM 824 C CA . ILE A 1 101 ? 12.610 -0.816 -16.404 1.00 95.94 101 ILE A CA 1
ATOM 825 C C . ILE A 1 101 ? 12.115 -0.983 -17.845 1.00 95.94 101 ILE A C 1
ATOM 827 O O . ILE A 1 101 ? 10.928 -1.225 -18.051 1.00 95.94 101 ILE A O 1
ATOM 831 N N . LEU A 1 102 ? 13.017 -0.913 -18.829 1.00 97.12 102 LEU A N 1
ATOM 832 C CA . LEU A 1 102 ? 12.677 -1.047 -20.247 1.00 97.12 102 LEU A CA 1
ATOM 833 C C . LEU A 1 102 ? 12.017 -2.397 -20.567 1.00 97.12 102 LEU A C 1
ATOM 835 O O . LEU A 1 102 ? 10.971 -2.427 -21.212 1.00 97.12 102 LEU A O 1
ATOM 839 N N . VAL A 1 103 ? 12.601 -3.507 -20.107 1.00 97.00 103 VAL A N 1
ATOM 840 C CA . VAL A 1 103 ? 12.074 -4.858 -20.352 1.00 97.00 103 VAL A CA 1
ATOM 841 C C . VAL A 1 103 ? 10.732 -5.050 -19.656 1.00 97.00 103 VAL A C 1
ATOM 843 O O . VAL A 1 103 ? 9.800 -5.572 -20.272 1.00 97.00 103 VAL A O 1
ATOM 846 N N . VAL A 1 104 ? 10.612 -4.626 -18.393 1.00 96.44 104 VAL A N 1
ATOM 847 C CA . VAL A 1 104 ? 9.352 -4.763 -17.654 1.00 96.44 104 VAL A CA 1
ATOM 848 C C . VAL A 1 104 ? 8.255 -3.941 -18.311 1.00 96.44 104 VAL A C 1
ATOM 850 O O . VAL A 1 104 ? 7.158 -4.465 -18.461 1.00 96.44 104 VAL A O 1
ATOM 853 N N . GLU A 1 105 ? 8.531 -2.706 -18.735 1.00 97.25 105 GLU A N 1
ATOM 854 C CA . GLU A 1 105 ? 7.550 -1.883 -19.443 1.00 97.25 105 GLU A CA 1
ATOM 855 C C . GLU A 1 105 ? 7.159 -2.495 -20.786 1.00 97.25 105 GLU A C 1
ATOM 857 O O . GLU A 1 105 ? 5.972 -2.696 -21.025 1.00 97.25 105 GLU A O 1
ATOM 862 N N . LEU A 1 106 ? 8.132 -2.865 -21.626 1.00 97.38 106 LEU A N 1
ATOM 863 C CA . LEU A 1 106 ? 7.889 -3.441 -22.952 1.00 97.38 106 LEU A CA 1
ATOM 864 C C . LEU A 1 106 ? 7.036 -4.715 -22.885 1.00 97.38 106 LEU A C 1
ATOM 866 O O . LEU A 1 106 ? 6.150 -4.923 -23.713 1.00 97.38 106 LEU A O 1
ATOM 870 N N . LEU A 1 107 ? 7.297 -5.564 -21.890 1.00 97.12 107 LEU A N 1
ATOM 871 C CA . LEU A 1 107 ? 6.596 -6.830 -21.698 1.00 97.12 107 LEU A CA 1
ATOM 872 C C . LEU A 1 107 ? 5.414 -6.719 -20.732 1.00 97.12 107 LEU A C 1
ATOM 874 O O . LEU A 1 107 ? 4.774 -7.736 -20.461 1.00 97.12 107 LEU A O 1
ATOM 878 N N . PHE A 1 108 ? 5.093 -5.530 -20.213 1.00 97.62 108 PHE A N 1
ATOM 879 C CA . PHE A 1 108 ? 4.154 -5.381 -19.102 1.00 97.62 108 PHE A CA 1
ATOM 880 C C . PHE A 1 108 ? 2.796 -6.010 -19.422 1.00 97.62 108 PHE A C 1
ATOM 882 O O . PHE A 1 108 ? 2.298 -6.814 -18.633 1.00 97.62 108 PHE A O 1
ATOM 889 N N . ALA A 1 109 ? 2.228 -5.728 -20.603 1.00 97.06 109 ALA A N 1
ATOM 890 C CA . ALA A 1 109 ? 0.961 -6.320 -21.034 1.00 97.06 109 ALA A CA 1
ATOM 891 C C . ALA A 1 109 ? 1.017 -7.851 -21.092 1.00 97.06 109 ALA A C 1
ATOM 893 O O . ALA A 1 109 ? 0.071 -8.499 -20.654 1.00 97.06 109 ALA A O 1
ATOM 894 N N . ALA A 1 110 ? 2.118 -8.437 -21.568 1.00 96.75 110 ALA A N 1
ATOM 895 C CA . ALA A 1 110 ? 2.286 -9.887 -21.607 1.00 96.75 110 ALA A CA 1
ATOM 896 C C . ALA A 1 110 ? 2.428 -10.479 -20.194 1.00 96.75 110 ALA A C 1
ATOM 898 O O . ALA A 1 110 ? 1.781 -11.476 -19.874 1.00 96.75 110 ALA A O 1
ATOM 899 N N . ILE A 1 111 ? 3.216 -9.839 -19.323 1.00 95.88 111 ILE A N 1
ATOM 900 C CA . ILE A 1 111 ? 3.460 -10.292 -17.947 1.00 95.88 111 ILE A CA 1
ATOM 901 C C . ILE A 1 111 ? 2.151 -10.322 -17.145 1.00 95.88 111 ILE A C 1
ATOM 903 O O . ILE A 1 111 ? 1.873 -11.301 -16.450 1.00 95.88 111 ILE A O 1
ATOM 907 N N . VAL A 1 112 ? 1.307 -9.292 -17.257 1.00 95.50 112 VAL A N 1
ATOM 908 C CA . VAL A 1 112 ? 0.082 -9.175 -16.439 1.00 95.50 112 VAL A CA 1
ATOM 909 C C . VAL A 1 112 ? -1.054 -10.110 -16.871 1.00 95.50 112 VAL A C 1
ATOM 911 O O . VAL A 1 112 ? -2.005 -10.318 -16.101 1.00 95.50 112 VAL A O 1
ATOM 914 N N . LEU A 1 113 ? -0.963 -10.734 -18.054 1.00 94.81 113 LEU A N 1
ATOM 915 C CA . LEU A 1 113 ? -1.856 -11.838 -18.435 1.00 94.81 113 LEU A CA 1
ATOM 916 C C . LEU A 1 113 ? -1.688 -13.029 -17.482 1.00 94.81 113 LEU A C 1
ATOM 918 O O . LEU A 1 113 ? -2.670 -13.692 -17.134 1.00 94.81 113 LEU A O 1
ATOM 922 N N . PHE A 1 114 ? -0.476 -13.242 -16.968 1.00 94.88 114 PHE A N 1
ATOM 923 C CA . PHE A 1 114 ? -0.190 -14.270 -15.978 1.00 94.88 114 PHE A CA 1
ATOM 924 C C . PHE A 1 114 ? -0.506 -13.759 -14.571 1.00 94.88 114 PHE A C 1
ATOM 926 O O . PHE A 1 114 ? 0.243 -12.995 -13.962 1.00 94.88 114 PHE A O 1
ATOM 933 N N . ARG A 1 115 ? -1.620 -14.239 -14.004 1.00 89.56 115 ARG A N 1
ATOM 934 C CA . ARG A 1 115 ? -2.078 -13.886 -12.646 1.00 89.56 115 ARG A CA 1
ATOM 935 C C . ARG A 1 115 ? -0.994 -13.899 -11.550 1.00 89.56 115 ARG A C 1
ATOM 937 O O . ARG A 1 115 ? -0.985 -12.939 -10.783 1.00 89.56 115 ARG A O 1
ATOM 944 N N . PRO A 1 116 ? -0.092 -14.899 -11.444 1.00 92.12 116 PRO A N 1
ATOM 945 C CA . PRO A 1 116 ? 0.921 -14.903 -10.382 1.00 92.12 116 PRO A CA 1
ATOM 946 C C . PRO A 1 116 ? 2.000 -13.824 -10.549 1.00 92.12 116 PRO A C 1
ATOM 948 O O . PRO A 1 116 ? 2.640 -13.461 -9.566 1.00 92.12 116 PRO A O 1
ATOM 951 N N . LEU A 1 117 ? 2.194 -13.291 -11.760 1.00 93.81 117 LEU A N 1
ATOM 952 C CA . LEU A 1 117 ? 3.198 -12.261 -12.037 1.00 93.81 117 LEU A CA 1
ATOM 953 C C . LEU A 1 117 ? 2.676 -10.836 -11.816 1.00 93.81 117 LEU A C 1
ATOM 955 O O . LEU A 1 117 ? 3.471 -9.912 -11.665 1.00 93.81 117 LEU A O 1
ATOM 959 N N . ARG A 1 118 ? 1.352 -10.649 -11.735 1.00 93.94 118 ARG A N 1
ATOM 960 C CA . ARG A 1 118 ? 0.716 -9.341 -11.510 1.00 93.94 118 ARG A CA 1
ATOM 961 C C . ARG A 1 118 ? 1.256 -8.562 -10.304 1.00 93.94 118 ARG A C 1
ATOM 963 O O . ARG A 1 118 ? 1.609 -7.407 -10.523 1.00 93.94 118 ARG A O 1
ATOM 970 N N . PRO A 1 119 ? 1.361 -9.124 -9.078 1.00 92.06 119 PRO A N 1
ATOM 971 C CA . PRO A 1 119 ? 1.887 -8.367 -7.938 1.00 92.06 119 PRO A CA 1
ATOM 972 C C . PRO A 1 119 ? 3.328 -7.900 -8.157 1.00 92.06 119 PRO A C 1
ATOM 974 O O . PRO A 1 119 ? 3.685 -6.803 -7.740 1.00 92.06 119 PRO A O 1
ATOM 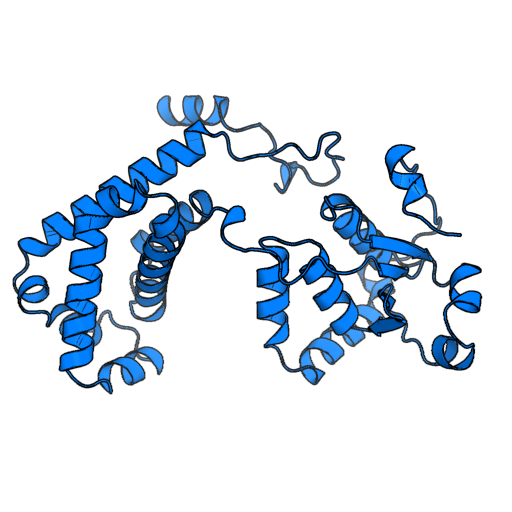977 N N . TRP A 1 120 ? 4.144 -8.706 -8.840 1.00 94.25 120 TRP A N 1
ATOM 978 C CA . TRP A 1 120 ? 5.546 -8.394 -9.110 1.00 94.25 120 TRP A CA 1
ATOM 979 C C . TRP A 1 120 ? 5.693 -7.300 -10.167 1.00 94.25 120 TRP A C 1
ATOM 981 O O . TRP A 1 120 ? 6.404 -6.327 -9.938 1.00 94.25 120 TRP A O 1
ATOM 991 N N . ALA A 1 121 ? 4.974 -7.416 -11.287 1.00 95.25 121 ALA A N 1
ATOM 992 C CA . ALA A 1 121 ? 4.965 -6.397 -12.336 1.00 95.25 121 ALA A CA 1
ATOM 993 C C . ALA A 1 121 ? 4.404 -5.064 -11.823 1.00 95.25 121 ALA A C 1
ATOM 995 O O . ALA A 1 121 ? 5.010 -4.012 -12.022 1.00 95.25 121 ALA A O 1
ATOM 996 N N . TRP A 1 122 ? 3.275 -5.117 -11.110 1.00 95.56 122 TRP A N 1
ATOM 997 C CA . TRP A 1 122 ? 2.659 -3.945 -10.493 1.00 95.56 122 TRP A CA 1
ATOM 998 C C . TRP A 1 122 ? 3.579 -3.309 -9.448 1.00 95.56 122 TRP A C 1
ATOM 1000 O O . TRP A 1 122 ? 3.741 -2.094 -9.444 1.00 95.56 122 TRP A O 1
ATOM 1010 N N . GLY A 1 123 ? 4.221 -4.113 -8.594 1.00 94.25 123 GLY A N 1
ATOM 1011 C CA . GLY A 1 123 ? 5.144 -3.625 -7.568 1.00 94.25 123 GLY A CA 1
ATOM 1012 C C . GLY A 1 123 ? 6.397 -2.979 -8.158 1.00 94.25 123 GLY A C 1
ATOM 1013 O O . GLY A 1 123 ? 6.805 -1.915 -7.698 1.00 94.25 123 GLY A O 1
ATOM 1014 N N . ALA A 1 124 ? 6.968 -3.574 -9.210 1.00 94.56 124 ALA A N 1
ATOM 1015 C CA . ALA A 1 124 ? 8.103 -3.004 -9.933 1.00 94.56 124 ALA A CA 1
ATOM 1016 C C . ALA A 1 124 ? 7.752 -1.638 -10.542 1.00 94.56 124 ALA A C 1
ATOM 1018 O O . ALA A 1 124 ? 8.490 -0.672 -10.363 1.00 94.56 124 ALA A O 1
ATOM 1019 N N . MET A 1 125 ? 6.597 -1.531 -11.204 1.00 95.31 125 MET A N 1
ATOM 1020 C CA . MET A 1 125 ? 6.140 -0.269 -11.786 1.00 95.31 125 MET A CA 1
ATOM 1021 C C . MET A 1 125 ? 5.757 0.771 -10.735 1.00 95.31 125 MET A C 1
ATOM 1023 O O . MET A 1 125 ? 6.112 1.939 -10.891 1.00 95.31 125 MET A O 1
ATOM 1027 N N . LEU A 1 126 ? 5.133 0.365 -9.626 1.00 95.00 126 LEU A N 1
ATOM 1028 C CA . LEU A 1 126 ? 4.885 1.265 -8.503 1.00 95.00 126 LEU A CA 1
ATOM 1029 C C . LEU A 1 126 ? 6.200 1.835 -7.963 1.00 95.00 126 LEU A C 1
ATOM 1031 O O . LEU A 1 126 ? 6.286 3.037 -7.726 1.00 95.00 126 LEU A O 1
ATOM 1035 N N . PHE A 1 127 ? 7.225 0.996 -7.791 1.00 93.50 127 PHE A N 1
ATOM 1036 C CA . PHE A 1 127 ? 8.538 1.441 -7.330 1.00 93.50 127 PHE A CA 1
ATOM 1037 C C . PHE A 1 127 ? 9.155 2.472 -8.281 1.00 93.50 127 PHE A C 1
ATOM 1039 O O . PHE A 1 127 ? 9.643 3.500 -7.820 1.00 93.50 127 PHE A O 1
ATOM 1046 N N . VAL A 1 128 ? 9.063 2.253 -9.597 1.00 92.44 128 VAL A N 1
ATOM 1047 C CA . VAL A 1 128 ? 9.514 3.226 -10.608 1.00 92.44 128 VAL A CA 1
ATOM 1048 C C . VAL A 1 128 ? 8.754 4.550 -10.486 1.00 92.44 128 VAL A C 1
ATOM 1050 O O . VAL A 1 128 ? 9.378 5.610 -10.467 1.00 92.44 128 VAL A O 1
ATOM 1053 N N . GLN A 1 129 ? 7.425 4.511 -10.341 1.00 93.00 129 GLN A N 1
ATOM 1054 C CA . GLN A 1 129 ? 6.616 5.728 -10.196 1.00 93.00 129 GLN A CA 1
ATOM 1055 C C . GLN A 1 129 ? 6.927 6.482 -8.898 1.00 93.00 129 GLN A C 1
ATOM 1057 O O . GLN A 1 129 ? 7.038 7.707 -8.907 1.00 93.00 129 GLN A O 1
ATOM 1062 N N . LEU A 1 130 ? 7.125 5.771 -7.785 1.00 91.62 130 LEU A N 1
ATOM 1063 C CA . LEU A 1 130 ? 7.588 6.381 -6.539 1.00 91.62 130 LEU A CA 1
ATOM 1064 C C . LEU A 1 130 ? 8.985 6.983 -6.718 1.00 91.62 130 LEU A C 1
ATOM 1066 O O . LEU A 1 130 ? 9.206 8.120 -6.311 1.00 91.62 130 LEU A O 1
ATOM 1070 N N . GLY A 1 131 ? 9.891 6.276 -7.397 1.00 89.62 131 GLY A N 1
ATOM 1071 C CA . GLY A 1 131 ? 11.208 6.780 -7.776 1.00 89.62 131 GLY A CA 1
ATOM 1072 C C . GLY A 1 131 ? 11.113 8.115 -8.509 1.00 89.62 131 GLY A C 1
ATOM 1073 O O . GLY A 1 131 ? 11.719 9.083 -8.068 1.00 89.62 131 GLY A O 1
ATOM 1074 N N . PHE A 1 132 ? 10.281 8.226 -9.548 1.00 89.12 132 PHE A N 1
ATOM 1075 C CA . PHE A 1 132 ? 10.068 9.502 -10.238 1.00 89.12 132 PHE A CA 1
ATOM 1076 C C . PHE A 1 132 ? 9.455 10.581 -9.340 1.00 89.12 132 PHE A C 1
ATOM 1078 O O . PHE A 1 132 ? 9.912 11.721 -9.381 1.00 89.12 132 PHE A O 1
ATOM 1085 N N . ALA A 1 133 ? 8.472 10.251 -8.496 1.00 89.44 133 ALA A N 1
ATOM 1086 C CA . ALA A 1 133 ? 7.875 11.218 -7.568 1.00 89.44 133 ALA A CA 1
ATOM 1087 C C . ALA A 1 133 ? 8.902 11.795 -6.575 1.00 89.44 133 ALA A C 1
ATOM 1089 O O . ALA A 1 133 ? 8.845 12.979 -6.231 1.00 89.44 133 ALA A O 1
ATOM 1090 N N . PHE A 1 134 ? 9.829 10.951 -6.119 1.00 89.31 134 PHE A N 1
ATOM 1091 C CA . PHE A 1 134 ? 10.850 11.290 -5.132 1.00 89.31 134 PHE A CA 1
ATOM 1092 C C . PHE A 1 134 ? 12.132 11.860 -5.744 1.00 89.31 134 PHE A C 1
ATOM 1094 O O . PHE A 1 134 ? 12.817 12.629 -5.080 1.00 89.31 134 PHE A O 1
ATOM 1101 N N . LEU A 1 135 ? 12.475 11.518 -6.984 1.00 88.94 135 LEU A N 1
ATOM 1102 C CA . LEU A 1 135 ? 13.723 11.944 -7.621 1.00 88.94 135 LEU A CA 1
ATOM 1103 C C . LEU A 1 135 ? 13.527 13.105 -8.592 1.00 88.94 135 LEU A C 1
ATOM 1105 O O . LEU A 1 135 ? 14.484 13.830 -8.818 1.00 88.94 135 LEU A O 1
ATOM 1109 N N . LEU A 1 136 ? 12.325 13.335 -9.132 1.00 87.81 136 LEU A N 1
ATOM 1110 C CA . LEU A 1 136 ? 12.070 14.382 -10.128 1.00 87.81 136 LEU A CA 1
ATOM 1111 C C . LEU A 1 136 ? 11.112 15.459 -9.614 1.00 87.81 136 LEU A C 1
ATOM 1113 O O . LEU A 1 136 ? 10.220 15.223 -8.793 1.00 87.81 136 LEU A O 1
ATOM 1117 N N . SER A 1 137 ? 11.309 16.679 -10.104 1.00 81.12 137 SER A N 1
ATOM 1118 C CA . SER A 1 137 ? 10.519 17.864 -9.746 1.00 81.12 137 SER A CA 1
ATOM 1119 C C . SER A 1 137 ? 9.227 18.038 -10.563 1.00 81.12 137 SER A C 1
ATOM 1121 O O . SER A 1 137 ? 8.472 18.966 -10.287 1.00 81.12 137 SER A O 1
ATOM 1123 N N . PHE A 1 138 ? 8.920 17.132 -11.506 1.00 74.19 138 PHE A N 1
ATOM 1124 C CA . PHE A 1 138 ? 7.732 17.197 -12.376 1.00 74.19 138 PHE A CA 1
ATOM 1125 C C . PHE A 1 138 ? 6.759 16.017 -12.145 1.00 74.19 138 PHE A C 1
ATOM 1127 O O . PHE A 1 138 ? 6.842 14.998 -12.835 1.00 74.19 138 PHE A O 1
ATOM 1134 N N . PRO A 1 139 ? 5.850 16.102 -11.154 1.00 65.19 139 PRO A N 1
ATOM 1135 C CA . PRO A 1 139 ? 5.054 14.956 -10.711 1.00 65.19 139 PRO A CA 1
ATOM 1136 C C . PRO A 1 139 ? 3.699 14.775 -11.424 1.00 65.19 139 PRO A C 1
ATOM 1138 O O . PRO A 1 139 ? 2.984 13.825 -11.101 1.00 65.19 139 PRO A O 1
ATOM 1141 N N . ASP A 1 140 ? 3.325 15.635 -12.378 1.00 74.50 140 ASP A N 1
ATOM 1142 C CA . ASP A 1 140 ? 1.959 15.669 -12.934 1.00 74.50 140 ASP A CA 1
ATOM 1143 C C . ASP A 1 140 ? 1.534 14.337 -13.573 1.00 74.50 140 ASP A C 1
ATOM 1145 O O . ASP A 1 140 ? 0.439 13.829 -13.313 1.00 74.50 140 ASP A O 1
ATOM 1149 N N . LEU A 1 141 ? 2.423 13.712 -14.352 1.00 78.19 141 LEU A N 1
ATOM 1150 C CA . LEU A 1 141 ? 2.156 12.407 -14.969 1.00 78.19 141 LEU A CA 1
ATOM 1151 C C . LEU A 1 141 ? 2.215 11.261 -13.943 1.00 78.19 141 LEU A C 1
ATOM 1153 O O . LEU A 1 141 ? 1.463 10.286 -14.037 1.00 78.19 141 LEU A O 1
ATOM 1157 N N . THR A 1 142 ? 3.073 11.399 -12.934 1.00 86.31 142 THR A N 1
ATOM 1158 C CA . THR A 1 142 ? 3.278 10.402 -11.881 1.00 86.31 142 THR A CA 1
ATOM 1159 C C . THR A 1 142 ? 2.036 10.249 -11.010 1.00 86.31 142 THR A C 1
ATOM 1161 O O . THR A 1 142 ? 1.642 9.125 -10.707 1.00 86.31 142 THR A O 1
ATOM 1164 N N . PHE A 1 143 ? 1.350 11.343 -10.660 1.00 87.06 143 PHE A N 1
ATOM 1165 C CA . PHE A 1 143 ? 0.118 11.274 -9.863 1.00 87.06 143 PHE A CA 1
ATOM 1166 C C . PHE A 1 143 ? -0.995 10.487 -10.556 1.00 87.06 143 PHE A C 1
ATOM 1168 O O . PHE A 1 143 ? -1.642 9.648 -9.923 1.00 87.06 143 PHE A O 1
ATOM 1175 N N . ALA A 1 144 ? -1.196 10.716 -11.856 1.00 87.69 144 ALA A N 1
ATOM 1176 C CA . ALA A 1 144 ? -2.175 9.965 -12.633 1.00 87.69 144 ALA A CA 1
ATOM 1177 C C . ALA A 1 144 ? -1.839 8.466 -12.636 1.00 87.69 144 ALA A C 1
ATOM 1179 O O . ALA A 1 144 ? -2.713 7.632 -12.396 1.00 87.69 144 ALA A O 1
ATOM 1180 N N . MET A 1 145 ? -0.564 8.117 -12.830 1.00 90.56 145 MET A N 1
ATOM 1181 C CA . MET A 1 145 ? -0.122 6.723 -12.802 1.00 90.56 145 MET A CA 1
ATOM 1182 C C . MET A 1 145 ? -0.288 6.088 -11.421 1.00 90.56 145 MET A C 1
ATOM 1184 O O . MET A 1 145 ? -0.809 4.976 -11.333 1.00 90.56 145 MET A O 1
ATOM 1188 N N . LEU A 1 146 ? 0.064 6.782 -10.338 1.00 90.19 146 LEU A N 1
ATOM 1189 C CA . LEU A 1 146 ? -0.137 6.292 -8.969 1.00 90.19 146 LEU A CA 1
ATOM 1190 C C . LEU A 1 146 ? -1.620 6.027 -8.662 1.00 90.19 146 LEU A C 1
ATOM 1192 O O . LEU A 1 146 ? -1.943 5.034 -8.008 1.00 90.19 146 LEU A O 1
ATOM 1196 N N . LEU A 1 147 ? -2.530 6.853 -9.186 1.00 87.94 147 LEU A N 1
ATOM 1197 C CA . LEU A 1 147 ? -3.970 6.614 -9.071 1.00 87.94 147 LEU A CA 1
ATOM 1198 C C . LEU A 1 147 ? -4.399 5.327 -9.794 1.00 87.94 147 LEU A C 1
ATOM 1200 O O . LEU A 1 147 ? -5.171 4.544 -9.240 1.00 87.94 147 LEU A O 1
ATOM 1204 N N . PHE A 1 148 ? -3.883 5.064 -10.998 1.00 89.94 148 PHE A N 1
ATOM 1205 C CA . PHE A 1 148 ? -4.150 3.791 -11.674 1.00 89.94 148 PHE A CA 1
ATOM 1206 C C . PHE A 1 148 ? -3.597 2.601 -10.891 1.00 89.94 148 PHE A C 1
ATOM 1208 O O . PHE A 1 148 ? -4.293 1.595 -10.786 1.00 89.94 148 PHE A O 1
ATOM 1215 N N . HIS A 1 149 ? -2.418 2.726 -10.273 1.00 92.06 149 HIS A N 1
ATOM 1216 C CA . HIS A 1 149 ? -1.878 1.667 -9.417 1.00 92.06 149 HIS A CA 1
ATOM 1217 C C . HIS A 1 149 ? -2.805 1.386 -8.240 1.00 92.06 149 HIS A C 1
ATOM 1219 O O . HIS A 1 149 ? -3.071 0.222 -7.948 1.00 92.06 149 HIS A O 1
ATOM 1225 N N . LEU A 1 150 ? -3.349 2.429 -7.611 1.00 88.56 150 LEU A N 1
ATOM 1226 C CA . LEU A 1 150 ? -4.331 2.281 -6.542 1.00 88.56 150 LEU A CA 1
ATOM 1227 C C . LEU A 1 150 ? -5.586 1.530 -7.016 1.00 88.56 150 LEU A C 1
ATOM 1229 O O . LEU A 1 150 ? -6.056 0.640 -6.313 1.00 88.56 150 LEU A O 1
ATOM 1233 N N . PHE A 1 151 ? -6.110 1.842 -8.206 1.00 88.50 151 PHE A N 1
ATOM 1234 C CA . PHE A 1 151 ? -7.286 1.152 -8.749 1.00 88.50 151 PHE A CA 1
ATOM 1235 C C . PHE A 1 151 ? -7.017 -0.290 -9.181 1.00 88.50 151 PHE A C 1
ATOM 1237 O O . PHE A 1 151 ? -7.925 -1.117 -9.113 1.00 88.50 151 PHE A O 1
ATOM 1244 N N . THR A 1 152 ? -5.803 -0.602 -9.632 1.00 91.69 152 THR A N 1
ATOM 1245 C CA . THR A 1 152 ? -5.428 -1.955 -10.065 1.00 91.69 152 THR A CA 1
ATOM 1246 C C . THR A 1 152 ? -4.849 -2.810 -8.942 1.00 91.69 152 THR A C 1
ATOM 1248 O O . THR A 1 152 ? -4.579 -3.991 -9.170 1.00 91.69 152 THR A O 1
ATOM 1251 N N . PHE A 1 153 ? -4.653 -2.247 -7.746 1.00 90.00 153 PHE A N 1
ATOM 1252 C CA . PHE A 1 153 ? -4.213 -2.995 -6.577 1.00 90.00 153 PHE A CA 1
ATOM 1253 C C . PHE A 1 153 ? -5.233 -4.082 -6.231 1.00 90.00 153 PHE A C 1
ATOM 1255 O O . PHE A 1 153 ? -6.421 -3.810 -6.050 1.00 90.00 153 PHE A O 1
ATOM 1262 N N . ASP A 1 154 ? -4.754 -5.319 -6.118 1.00 83.31 154 ASP A N 1
ATOM 1263 C CA . ASP A 1 154 ? -5.554 -6.447 -5.660 1.00 83.31 154 ASP A CA 1
ATOM 1264 C C . ASP A 1 154 ? -5.161 -6.787 -4.211 1.00 83.31 154 ASP A C 1
ATOM 1266 O O . ASP A 1 154 ? -4.062 -7.303 -3.970 1.00 83.31 154 ASP A O 1
ATOM 1270 N N . PRO A 1 155 ? -6.049 -6.544 -3.228 1.00 72.12 155 PRO A N 1
ATOM 1271 C CA . PRO A 1 155 ? -5.804 -6.910 -1.836 1.00 72.12 155 PRO A CA 1
ATOM 1272 C C . PRO A 1 155 ? -5.496 -8.400 -1.639 1.00 72.12 155 PRO A C 1
ATOM 1274 O O . PRO A 1 155 ? -4.855 -8.759 -0.651 1.00 72.12 155 PRO A O 1
ATOM 1277 N N . GLY A 1 156 ? -5.910 -9.271 -2.567 1.00 70.44 156 GLY A N 1
ATOM 1278 C CA . GLY A 1 156 ? -5.624 -10.705 -2.537 1.00 70.44 156 GLY A CA 1
ATOM 1279 C C . GLY A 1 156 ? -4.137 -11.055 -2.659 1.00 70.44 156 GLY A C 1
ATOM 1280 O O . GLY A 1 156 ? -3.748 -12.169 -2.302 1.00 70.44 156 GLY A O 1
ATOM 1281 N N . TRP A 1 157 ? -3.289 -10.128 -3.115 1.00 78.62 157 TRP A N 1
ATOM 1282 C CA . TRP A 1 157 ? -1.834 -10.324 -3.144 1.00 78.62 157 TRP A CA 1
ATOM 1283 C C . TRP A 1 157 ? -1.208 -10.304 -1.751 1.00 78.62 157 TRP A C 1
ATOM 1285 O O . TRP A 1 157 ? -0.210 -10.984 -1.506 1.00 78.62 157 TRP A O 1
ATOM 1295 N N . VAL A 1 158 ? -1.807 -9.559 -0.822 1.00 69.00 158 VAL A N 1
ATOM 1296 C CA . VAL A 1 158 ? -1.342 -9.473 0.560 1.00 69.00 158 VAL A CA 1
ATOM 1297 C C . VAL A 1 158 ? -2.013 -10.587 1.345 1.00 69.00 158 VAL A C 1
ATOM 1299 O O . VAL A 1 158 ? -3.109 -10.439 1.888 1.00 69.00 158 VAL A O 1
ATOM 1302 N N . LYS A 1 159 ? -1.349 -11.744 1.397 1.00 55.88 159 LYS A N 1
ATOM 1303 C CA . LYS A 1 159 ? -1.792 -12.825 2.277 1.00 55.88 159 LYS A CA 1
ATOM 1304 C C . LYS A 1 159 ? -1.724 -12.319 3.722 1.00 55.88 159 LYS A C 1
ATOM 1306 O O . LYS A 1 159 ? -0.667 -11.829 4.124 1.00 55.88 159 LYS A O 1
ATOM 1311 N N . PRO A 1 160 ? -2.800 -12.443 4.517 1.00 50.75 160 PRO A N 1
ATOM 1312 C CA . PRO A 1 160 ? -2.726 -12.096 5.926 1.00 50.75 160 PRO A CA 1
ATOM 1313 C C . PRO A 1 160 ? -1.640 -12.959 6.574 1.00 50.75 160 PRO A C 1
ATOM 1315 O O . PRO A 1 160 ? -1.674 -14.189 6.464 1.00 50.75 160 PRO A O 1
ATOM 1318 N N . ALA A 1 161 ? -0.666 -12.322 7.230 1.00 51.44 161 ALA A N 1
ATOM 1319 C CA . ALA A 1 161 ? 0.240 -13.023 8.133 1.00 51.44 161 ALA A CA 1
ATOM 1320 C C . ALA A 1 161 ? -0.633 -13.808 9.123 1.00 51.44 161 ALA A C 1
ATOM 1322 O O . ALA A 1 161 ? -1.568 -13.209 9.643 1.00 51.44 161 ALA A O 1
ATOM 1323 N N . ARG A 1 162 ? -0.392 -15.132 9.248 1.00 52.81 162 ARG A N 1
ATOM 1324 C CA . ARG A 1 162 ? -1.106 -16.150 10.064 1.00 52.81 162 ARG A CA 1
ATOM 1325 C C . ARG A 1 162 ? -2.451 -15.689 10.617 1.00 52.81 162 ARG A C 1
ATOM 1327 O O . ARG A 1 162 ? -2.434 -14.820 11.471 1.00 52.81 162 ARG A O 1
ATOM 1334 N N . ARG A 1 163 ? -3.572 -16.338 10.235 1.00 52.88 163 ARG A N 1
ATOM 1335 C CA . ARG A 1 163 ? -4.922 -16.083 10.798 1.00 52.88 163 ARG A CA 1
ATOM 1336 C C . ARG A 1 163 ? -4.795 -15.648 12.266 1.00 52.88 163 ARG A C 1
ATOM 1338 O O . ARG A 1 163 ? -4.553 -16.526 13.090 1.00 52.88 163 ARG A O 1
ATOM 1345 N N . PRO A 1 164 ? -4.914 -14.345 12.581 1.00 56.72 164 PRO A N 1
ATOM 1346 C CA . PRO A 1 164 ? -4.768 -13.939 13.958 1.00 56.72 164 PRO A CA 1
ATOM 1347 C C . PRO A 1 164 ? -5.851 -14.643 14.755 1.00 56.72 164 PRO A C 1
ATOM 1349 O O . PRO A 1 164 ? -7.007 -14.710 14.307 1.00 56.72 164 PRO A O 1
ATOM 1352 N N . ALA A 1 165 ? -5.419 -15.221 15.871 1.00 70.81 165 ALA A N 1
ATOM 1353 C CA . ALA A 1 165 ? -6.284 -15.811 16.865 1.00 70.81 165 ALA A CA 1
ATOM 1354 C C . ALA A 1 165 ? -7.345 -14.775 17.274 1.00 70.81 165 ALA A C 1
ATOM 1356 O O . ALA A 1 165 ? -7.122 -13.565 17.138 1.00 70.81 165 ALA A O 1
ATOM 1357 N N . THR A 1 166 ? -8.528 -15.228 17.679 1.00 83.75 166 THR A N 1
ATOM 1358 C CA . THR A 1 166 ? -9.590 -14.309 18.102 1.00 83.75 166 THR A CA 1
ATOM 1359 C C . THR A 1 166 ? -9.090 -13.440 19.254 1.00 83.75 166 THR A C 1
ATOM 1361 O O . THR A 1 166 ? -8.202 -13.837 20.008 1.00 83.75 166 THR A O 1
ATOM 1364 N N . ALA A 1 167 ? -9.599 -12.219 19.370 1.00 87.75 167 ALA A N 1
ATOM 1365 C CA . ALA A 1 167 ? -9.181 -11.319 20.436 1.00 87.75 167 ALA A CA 1
ATOM 1366 C C . ALA A 1 167 ? -10.366 -10.543 20.995 1.00 87.75 167 ALA A C 1
ATOM 1368 O O . ALA A 1 167 ? -11.291 -10.177 20.269 1.00 87.75 167 ALA A O 1
ATOM 1369 N N . THR A 1 168 ? -10.300 -10.262 22.289 1.00 89.06 168 THR A N 1
ATOM 1370 C CA . THR A 1 168 ? -11.272 -9.433 22.990 1.00 89.06 168 THR A CA 1
ATOM 1371 C C . THR A 1 168 ? -10.680 -8.045 23.184 1.00 89.06 168 THR A C 1
ATOM 1373 O O . THR A 1 168 ? -9.647 -7.877 23.838 1.00 89.06 168 THR A O 1
ATOM 1376 N N . LEU A 1 169 ? -11.329 -7.042 22.598 1.00 88.69 169 LEU A N 1
ATOM 1377 C CA . LEU A 1 169 ? -11.005 -5.637 22.779 1.00 88.69 169 LEU A CA 1
ATOM 1378 C C . LEU A 1 169 ? -11.832 -5.065 23.931 1.00 88.69 169 LEU A C 1
ATOM 1380 O O . LEU A 1 169 ? -13.054 -4.924 23.836 1.00 88.69 169 LEU A O 1
ATOM 1384 N N . PHE A 1 170 ? -11.146 -4.674 24.995 1.00 86.62 170 PHE A N 1
ATOM 1385 C CA . PHE A 1 170 ? -11.724 -3.921 26.090 1.00 86.62 170 PHE A CA 1
ATOM 1386 C C . PHE A 1 170 ? -11.635 -2.419 25.823 1.00 86.62 170 PHE A C 1
ATOM 1388 O O . PHE A 1 170 ? -10.575 -1.900 25.456 1.00 86.62 170 PHE A O 1
ATOM 1395 N N . PHE A 1 171 ? -12.746 -1.710 26.007 1.00 84.94 171 PHE A N 1
ATOM 1396 C CA . PHE A 1 171 ? -12.846 -0.279 25.711 1.00 84.94 171 PHE A CA 1
ATOM 1397 C C . PHE A 1 171 ? -13.631 0.488 26.781 1.00 84.94 171 PHE A C 1
ATOM 1399 O O . PHE A 1 171 ? -14.425 -0.081 27.523 1.00 84.94 171 PHE A O 1
ATOM 1406 N N . ASP A 1 172 ? -13.436 1.806 26.852 1.00 83.19 172 ASP A N 1
ATOM 1407 C CA . ASP A 1 172 ? -14.176 2.665 27.779 1.00 83.19 172 ASP A CA 1
ATOM 1408 C C . ASP A 1 172 ? -15.577 2.985 27.234 1.00 83.19 172 ASP A C 1
ATOM 1410 O O . ASP A 1 172 ? -15.723 3.716 26.245 1.00 83.19 172 ASP A O 1
ATOM 1414 N N . GLY A 1 173 ? -16.613 2.465 27.898 1.00 77.38 173 GLY A N 1
ATOM 1415 C CA . GLY A 1 173 ? -18.009 2.636 27.493 1.00 77.38 173 GLY A CA 1
ATOM 1416 C C . GLY A 1 173 ? -18.528 4.076 27.561 1.00 77.38 173 GLY A C 1
ATOM 1417 O O . GLY A 1 173 ? -19.552 4.372 26.943 1.00 77.38 173 GLY A O 1
ATOM 1418 N N . THR A 1 174 ? -17.828 4.980 28.254 1.00 78.62 174 THR A N 1
ATOM 1419 C CA . THR A 1 174 ? -18.235 6.390 28.424 1.00 78.62 174 THR A CA 1
ATOM 1420 C C . THR A 1 174 ? -17.540 7.349 27.450 1.00 78.62 174 THR A C 1
ATOM 1422 O O . THR A 1 174 ? -17.906 8.526 27.345 1.00 78.62 174 THR A O 1
ATOM 1425 N N . CYS A 1 175 ? -16.550 6.861 26.697 1.00 81.31 175 CYS A N 1
ATOM 1426 C CA . CYS A 1 175 ? -15.743 7.671 25.794 1.00 81.31 175 CYS A CA 1
ATOM 1427 C C . CYS A 1 175 ? -16.269 7.622 24.350 1.00 81.31 175 CYS A C 1
ATOM 1429 O O . CYS A 1 175 ? -16.326 6.562 23.723 1.00 81.31 175 CYS A O 1
ATOM 1431 N N . ALA A 1 176 ? -16.602 8.787 23.781 1.00 78.94 176 ALA A N 1
ATOM 1432 C CA . ALA A 1 176 ? -17.098 8.880 22.406 1.00 78.94 176 ALA A CA 1
ATOM 1433 C C . ALA A 1 176 ? -16.055 8.442 21.360 1.00 78.94 176 ALA A C 1
ATOM 1435 O O . ALA A 1 176 ? -16.413 7.790 20.379 1.00 78.94 176 ALA A O 1
ATOM 1436 N N . LEU A 1 177 ? -14.768 8.735 21.599 1.00 80.38 177 LEU A N 1
ATOM 1437 C CA . LEU A 1 177 ? -13.662 8.246 20.770 1.00 80.38 177 LEU A CA 1
ATOM 1438 C C . LEU A 1 177 ? -13.618 6.715 20.771 1.00 80.38 177 LEU A C 1
ATOM 1440 O O . LEU A 1 177 ? -13.532 6.106 19.708 1.00 80.38 177 LEU A O 1
ATOM 1444 N N . CYS A 1 178 ? -13.743 6.091 21.947 1.00 79.56 178 CYS A N 1
ATOM 1445 C CA . CYS A 1 178 ? -13.720 4.637 22.059 1.00 79.56 178 CYS A CA 1
ATOM 1446 C C . CYS A 1 178 ? -14.873 3.977 21.302 1.00 79.56 178 CYS A C 1
ATOM 1448 O O . CYS A 1 178 ? -14.647 3.027 20.555 1.00 79.56 178 CYS A O 1
ATOM 1450 N N . HIS A 1 179 ? -16.082 4.530 21.417 1.00 77.44 179 HIS A N 1
ATOM 1451 C CA . HIS A 1 179 ? -17.234 4.097 20.619 1.00 77.44 179 HIS A CA 1
ATOM 1452 C C . HIS A 1 179 ? -16.989 4.238 19.114 1.00 77.44 179 HIS A C 1
ATOM 1454 O O . HIS A 1 179 ? -17.317 3.330 18.352 1.00 77.44 179 HIS A O 1
ATOM 1460 N N . GLY A 1 180 ? -16.408 5.359 18.675 1.00 76.31 180 GLY A N 1
ATOM 1461 C CA . GLY A 1 180 ? -16.051 5.580 17.273 1.00 76.31 180 GLY A CA 1
ATOM 1462 C C . GLY A 1 180 ? -15.090 4.515 16.746 1.00 76.31 180 GLY A C 1
ATOM 1463 O O . GLY A 1 180 ? -15.331 3.942 15.683 1.00 76.31 180 GLY A O 1
ATOM 1464 N N . THR A 1 181 ? -14.057 4.188 17.522 1.00 80.75 181 THR A N 1
ATOM 1465 C CA . THR A 1 181 ? -13.093 3.140 17.170 1.00 80.75 181 THR A CA 1
ATOM 1466 C C . THR A 1 181 ? -13.730 1.755 17.139 1.00 80.75 181 THR A C 1
ATOM 1468 O O . THR A 1 181 ? -13.506 1.021 16.183 1.00 80.75 181 THR A O 1
ATOM 1471 N N . VAL A 1 182 ? -14.563 1.394 18.123 1.00 81.06 182 VAL A N 1
ATOM 1472 C CA . VAL A 1 182 ? -15.278 0.103 18.121 1.00 81.06 182 VAL A CA 1
ATOM 1473 C C . VAL A 1 182 ? -16.181 -0.018 16.895 1.00 81.06 182 VAL A C 1
ATOM 1475 O O . VAL A 1 182 ? -16.152 -1.041 16.221 1.00 81.06 182 VAL A O 1
ATOM 1478 N N . ARG A 1 183 ? -16.926 1.038 16.542 1.00 78.81 183 ARG A N 1
ATOM 1479 C CA . ARG A 1 183 ? -17.755 1.060 15.324 1.00 78.81 183 ARG A CA 1
ATOM 1480 C C . ARG A 1 183 ? -16.934 0.877 14.052 1.00 78.81 183 ARG A C 1
ATOM 1482 O O . ARG A 1 183 ? -17.370 0.162 13.157 1.00 78.81 183 ARG A O 1
ATOM 1489 N N . PHE A 1 184 ? -15.775 1.524 13.973 1.00 78.56 184 PHE A N 1
ATOM 1490 C CA . PHE A 1 184 ? -14.856 1.363 12.851 1.00 78.56 184 PHE A CA 1
ATOM 1491 C C . PHE A 1 184 ? -14.343 -0.082 12.753 1.00 78.56 184 PHE A C 1
ATOM 1493 O O . PHE A 1 184 ? -14.456 -0.698 11.698 1.00 78.56 184 PHE A O 1
ATOM 1500 N N . LEU A 1 185 ? -13.860 -0.649 13.863 1.00 79.19 185 LEU A N 1
ATOM 1501 C CA . LEU A 1 185 ? -13.366 -2.027 13.897 1.00 79.19 185 LEU A CA 1
ATOM 1502 C C . LEU A 1 185 ? -14.472 -3.043 13.582 1.00 79.19 185 LEU A C 1
ATOM 1504 O O . LEU A 1 185 ? -14.208 -4.016 12.890 1.00 79.19 185 LEU A O 1
ATOM 1508 N N . LEU A 1 186 ? -15.705 -2.809 14.039 1.00 76.94 186 LEU A N 1
ATOM 1509 C CA . LEU A 1 186 ? -16.862 -3.647 13.712 1.00 76.94 186 LEU A CA 1
ATOM 1510 C C . LEU A 1 186 ? -17.174 -3.647 12.216 1.00 76.94 186 LEU A C 1
ATOM 1512 O O . LEU A 1 186 ? -17.467 -4.705 11.666 1.00 76.94 186 LEU A O 1
ATOM 1516 N N . ALA A 1 187 ? -17.130 -2.472 11.582 1.00 71.06 187 ALA A N 1
ATOM 1517 C CA . ALA A 1 187 ? -17.402 -2.331 10.155 1.00 71.06 187 ALA A CA 1
ATOM 1518 C C . ALA A 1 187 ? -16.334 -3.030 9.302 1.00 71.06 187 ALA A C 1
ATOM 1520 O O . ALA A 1 187 ? -16.653 -3.629 8.278 1.00 71.06 187 ALA A O 1
ATOM 1521 N N . GLU A 1 188 ? -15.077 -2.986 9.742 1.00 73.31 188 GLU A N 1
ATOM 1522 C CA . GLU A 1 188 ? -13.957 -3.490 8.954 1.00 73.31 188 GLU A CA 1
ATOM 1523 C C . GLU A 1 188 ? -13.577 -4.947 9.267 1.00 73.31 188 GLU A C 1
ATOM 1525 O O . GLU A 1 188 ? -13.017 -5.637 8.416 1.00 73.31 188 GLU A O 1
ATOM 1530 N N . ASP A 1 189 ? -13.893 -5.464 10.460 1.00 78.12 189 ASP A N 1
ATOM 1531 C CA . ASP A 1 189 ? -13.601 -6.853 10.833 1.00 78.12 189 ASP A CA 1
ATOM 1532 C C . ASP A 1 189 ? -14.580 -7.833 10.175 1.00 78.12 189 ASP A C 1
ATOM 1534 O O . ASP A 1 189 ? -15.507 -8.367 10.795 1.00 78.12 189 ASP A O 1
ATOM 1538 N N . ARG A 1 190 ? -14.330 -8.097 8.891 1.00 69.94 190 ARG A N 1
ATOM 1539 C CA . ARG A 1 190 ? -15.102 -9.023 8.049 1.00 69.94 190 ARG A CA 1
ATOM 1540 C C . ARG A 1 190 ? -14.996 -10.479 8.491 1.00 69.94 190 ARG A C 1
ATOM 1542 O O . ARG A 1 190 ? -15.844 -11.291 8.136 1.00 69.94 190 ARG A O 1
ATOM 1549 N N . ALA A 1 191 ? -13.945 -10.827 9.228 1.00 69.94 191 ALA A N 1
ATOM 1550 C CA . ALA A 1 191 ? -13.678 -12.194 9.656 1.00 69.94 191 ALA A CA 1
ATOM 1551 C C . ALA A 1 191 ? -14.225 -12.499 11.062 1.00 69.94 191 ALA A C 1
ATOM 1553 O O . ALA A 1 191 ? -14.000 -13.604 11.553 1.00 69.94 191 ALA A O 1
ATOM 1554 N N . SER A 1 192 ? -14.934 -11.548 11.691 1.00 78.75 192 SER A N 1
ATOM 1555 C CA . SER A 1 192 ? -15.497 -11.672 13.046 1.00 78.75 192 SER A CA 1
ATOM 1556 C C . SER A 1 192 ? -14.475 -12.167 14.077 1.00 78.75 192 SER A C 1
ATOM 1558 O O . SER A 1 192 ? -14.771 -13.028 14.903 1.00 78.75 192 SER A O 1
ATOM 1560 N N . ARG A 1 193 ? -13.243 -11.653 14.004 1.00 80.25 193 ARG A N 1
ATOM 1561 C CA . ARG A 1 193 ? -12.136 -12.063 14.884 1.00 80.25 193 ARG A CA 1
ATOM 1562 C C . ARG A 1 193 ? -12.106 -11.297 16.201 1.00 80.25 193 ARG A C 1
ATOM 1564 O O . ARG A 1 193 ? -11.485 -11.768 17.153 1.00 80.25 193 ARG A O 1
ATOM 1571 N N . LEU A 1 194 ? -12.713 -10.113 16.231 1.00 85.38 194 LEU A N 1
ATOM 1572 C CA . LEU A 1 194 ? -12.745 -9.224 17.384 1.00 85.38 194 LEU A CA 1
ATOM 1573 C C . LEU A 1 194 ? -14.085 -9.327 18.114 1.00 85.38 194 LEU A C 1
ATOM 1575 O O . LEU A 1 194 ? -15.148 -9.058 17.540 1.00 85.38 194 LEU A O 1
ATOM 1579 N N . SER A 1 195 ? -14.004 -9.647 19.398 1.00 88.12 195 SER A N 1
ATOM 1580 C CA . SER A 1 195 ? -15.081 -9.465 20.369 1.00 88.12 195 SER A CA 1
ATOM 1581 C C . SER A 1 195 ? -14.834 -8.189 21.168 1.00 88.12 195 SER A C 1
ATOM 1583 O O . SER A 1 195 ? -13.694 -7.746 21.307 1.00 88.12 195 SER A O 1
ATOM 1585 N N . TYR A 1 196 ? -15.888 -7.583 21.702 1.00 86.62 196 TYR A N 1
ATOM 1586 C CA . TYR A 1 196 ? -15.809 -6.305 22.406 1.00 86.62 196 TYR A CA 1
ATOM 1587 C C . TYR A 1 196 ? -16.413 -6.427 23.795 1.00 86.62 196 TYR A C 1
ATOM 1589 O O . TYR A 1 196 ? -17.486 -7.002 23.957 1.00 86.62 196 TYR A O 1
ATOM 1597 N N . SER A 1 197 ? -15.746 -5.850 24.788 1.00 86.12 197 SER A N 1
ATOM 1598 C CA . SER A 1 197 ? -16.248 -5.783 26.161 1.00 86.12 197 SER A CA 1
ATOM 1599 C C . SER A 1 197 ? -15.991 -4.392 26.733 1.00 86.12 197 SER A C 1
ATOM 1601 O O . SER A 1 197 ? -14.903 -3.844 26.546 1.00 86.12 197 SER A O 1
ATOM 1603 N N . PRO A 1 198 ? -16.941 -3.779 27.451 1.00 83.88 198 PRO A N 1
ATOM 1604 C CA . PRO A 1 198 ? -16.646 -2.561 28.188 1.00 83.88 198 PRO A CA 1
ATOM 1605 C C . PRO A 1 198 ? -15.650 -2.855 29.322 1.00 83.88 198 PRO A C 1
ATOM 1607 O O . PRO A 1 198 ? -15.705 -3.912 29.953 1.00 83.88 198 PRO A O 1
ATOM 1610 N N . LEU A 1 199 ? -14.766 -1.899 29.618 1.00 78.25 199 LEU A N 1
ATOM 1611 C CA . LEU A 1 199 ? -13.870 -1.941 30.782 1.00 78.25 199 LEU A CA 1
ATOM 1612 C C . LEU A 1 199 ? -14.645 -1.905 32.108 1.00 78.25 199 LEU A C 1
ATOM 1614 O O . LEU A 1 199 ? -14.118 -2.299 33.137 1.00 78.25 199 LEU A O 1
ATOM 1618 N N . GLN A 1 200 ? -15.888 -1.420 32.084 1.00 76.12 200 GLN A N 1
ATOM 1619 C CA . GLN A 1 200 ? -16.787 -1.373 33.237 1.00 76.12 200 GLN A CA 1
ATOM 1620 C C . GLN A 1 200 ? -17.604 -2.670 33.436 1.00 76.12 200 GLN A C 1
ATOM 1622 O O . GLN A 1 200 ? -18.426 -2.728 34.347 1.00 76.12 200 GLN A O 1
ATOM 1627 N N . GLY A 1 201 ? -17.435 -3.675 32.565 1.00 72.69 201 GLY A N 1
ATOM 1628 C CA . GLY A 1 201 ? -18.153 -4.957 32.621 1.00 72.69 201 GLY A CA 1
ATOM 1629 C C . GLY A 1 201 ? -17.534 -5.969 33.590 1.00 72.69 201 GLY A C 1
ATOM 1630 O O . GLY A 1 201 ? -16.455 -5.745 34.136 1.00 72.69 201 GLY A O 1
ATOM 1631 N N . GLN A 1 202 ? -18.194 -7.113 33.793 1.00 70.94 202 GLN A N 1
ATOM 1632 C CA . GLN A 1 202 ? -17.702 -8.147 34.720 1.00 70.94 202 GLN A CA 1
ATOM 1633 C C . GLN A 1 202 ? -16.590 -8.999 34.094 1.00 70.94 202 GLN A C 1
ATOM 1635 O O . GLN A 1 202 ? -15.683 -9.448 34.801 1.00 70.94 202 GLN A O 1
ATOM 1640 N N . LEU A 1 203 ? -16.599 -9.151 32.764 1.00 74.94 203 LEU A N 1
ATOM 1641 C CA . LEU A 1 203 ? -15.622 -9.953 32.027 1.00 74.94 203 LEU A CA 1
ATOM 1642 C C . LEU A 1 203 ? -14.168 -9.523 32.263 1.00 74.94 203 LEU A C 1
ATOM 1644 O O . LEU A 1 203 ? -13.273 -10.368 32.307 1.00 74.94 203 LEU A O 1
ATOM 1648 N N . ILE A 1 204 ? -13.908 -8.227 32.452 1.00 72.62 204 ILE A N 1
ATOM 1649 C CA . ILE A 1 204 ? -12.541 -7.742 32.673 1.00 72.62 204 ILE A CA 1
ATOM 1650 C C . ILE A 1 204 ? -11.947 -8.303 33.969 1.00 72.62 204 ILE A C 1
ATOM 1652 O O . ILE A 1 204 ? -10.780 -8.679 33.988 1.00 72.62 204 ILE A O 1
ATOM 1656 N N . HIS A 1 205 ? -12.757 -8.422 35.025 1.00 69.25 205 HIS A N 1
ATOM 1657 C CA . HIS A 1 205 ? -12.333 -8.926 36.330 1.00 69.25 205 HIS A CA 1
ATOM 1658 C C . HIS A 1 205 ? -12.110 -10.439 36.329 1.00 69.25 205 HIS A C 1
ATOM 1660 O O . HIS A 1 205 ? -11.331 -10.933 37.140 1.00 69.25 205 HIS A O 1
ATOM 1666 N N . ALA A 1 206 ? -12.768 -11.160 35.419 1.00 72.06 206 ALA A N 1
ATOM 1667 C CA . ALA A 1 206 ? -12.519 -12.579 35.182 1.00 72.06 206 ALA A CA 1
ATOM 1668 C C . ALA A 1 206 ? -11.282 -12.819 34.297 1.00 72.06 206 ALA A C 1
ATOM 1670 O O . ALA A 1 206 ? -10.637 -13.857 34.411 1.00 72.06 206 ALA A O 1
ATOM 1671 N N . THR A 1 207 ? -10.949 -11.866 33.419 1.00 71.81 207 THR A N 1
ATOM 1672 C CA . THR A 1 207 ? -9.887 -12.025 32.408 1.00 71.81 207 THR A CA 1
ATOM 1673 C C . THR A 1 207 ? -8.540 -11.462 32.863 1.00 71.81 207 THR A C 1
ATOM 1675 O O . THR A 1 207 ? -7.493 -11.959 32.455 1.00 71.81 207 THR A O 1
ATOM 1678 N N . LEU A 1 208 ? -8.540 -10.409 33.684 1.00 71.06 208 LEU A N 1
ATOM 1679 C CA . LEU A 1 208 ? -7.335 -9.712 34.126 1.00 71.06 208 LEU A CA 1
ATOM 1680 C C . LEU A 1 208 ? -7.271 -9.654 35.660 1.00 71.06 208 LEU A C 1
ATOM 1682 O O . LEU A 1 208 ? -8.279 -9.352 36.304 1.00 71.06 208 LEU A O 1
ATOM 1686 N N . PRO A 1 209 ? -6.087 -9.869 36.268 1.00 71.06 209 PRO A N 1
ATOM 1687 C CA . PRO A 1 209 ? -5.918 -9.677 37.702 1.00 71.06 209 PRO A CA 1
ATOM 1688 C C . PRO A 1 209 ? -6.163 -8.208 38.072 1.00 71.06 209 PRO A C 1
ATOM 1690 O O . PRO A 1 209 ? -5.873 -7.294 37.295 1.00 71.06 209 PRO A O 1
ATOM 1693 N N . LYS A 1 210 ? -6.687 -7.963 39.279 1.00 66.81 210 LYS A N 1
ATOM 1694 C CA . LYS A 1 210 ? -7.073 -6.615 39.740 1.00 66.81 210 LYS A CA 1
ATOM 1695 C C . LYS A 1 210 ? -5.922 -5.604 39.662 1.00 66.81 210 LYS A C 1
ATOM 1697 O O . LYS A 1 210 ? -6.153 -4.452 39.306 1.00 66.81 210 LYS A O 1
ATOM 1702 N N . GLU A 1 211 ? -4.691 -6.042 39.915 1.00 62.88 211 GLU A N 1
ATOM 1703 C CA . GLU A 1 211 ? -3.480 -5.218 39.785 1.00 62.88 211 GLU A CA 1
ATOM 1704 C C . GLU A 1 211 ? -3.233 -4.772 38.339 1.00 62.88 211 GLU A C 1
ATOM 1706 O O . GLU A 1 211 ? -2.903 -3.614 38.084 1.00 62.88 211 GLU A O 1
ATOM 1711 N N . ALA A 1 212 ? -3.454 -5.665 37.369 1.00 64.81 212 ALA A N 1
ATOM 1712 C CA . ALA A 1 212 ? -3.323 -5.336 35.958 1.00 64.81 212 ALA A CA 1
ATOM 1713 C C . ALA A 1 212 ? -4.386 -4.326 35.525 1.00 64.81 212 ALA A C 1
ATOM 1715 O O . ALA A 1 212 ? -4.064 -3.462 34.714 1.00 64.81 212 ALA A O 1
ATOM 1716 N N . ILE A 1 213 ? -5.604 -4.413 36.072 1.00 65.69 213 ILE A N 1
ATOM 1717 C CA . ILE A 1 213 ? -6.699 -3.466 35.815 1.00 65.69 213 ILE A CA 1
ATOM 1718 C C . ILE A 1 213 ? -6.384 -2.087 36.404 1.00 65.69 213 ILE A C 1
ATOM 1720 O O . ILE A 1 213 ? -6.581 -1.085 35.728 1.00 65.69 213 ILE A O 1
ATOM 1724 N N . ALA A 1 214 ? -5.842 -2.025 37.622 1.00 61.44 214 ALA A N 1
ATOM 1725 C CA . ALA A 1 214 ? -5.441 -0.765 38.255 1.00 61.44 214 ALA A CA 1
ATOM 1726 C C . ALA A 1 214 ? -4.282 -0.068 37.518 1.00 61.44 214 ALA A C 1
ATOM 1728 O O . ALA A 1 214 ? -4.202 1.157 37.503 1.00 61.44 214 ALA A O 1
ATOM 1729 N N . ALA A 1 215 ? -3.406 -0.848 36.879 1.00 60.09 215 ALA A N 1
ATOM 1730 C CA . ALA A 1 215 ? -2.317 -0.351 36.044 1.00 60.09 215 ALA A CA 1
ATOM 1731 C C . ALA A 1 215 ? -2.737 -0.052 34.591 1.00 60.09 215 ALA A C 1
ATOM 1733 O O . ALA A 1 215 ? -1.889 0.336 33.783 1.00 60.09 215 ALA A O 1
ATOM 1734 N N . LEU A 1 216 ? -4.009 -0.262 34.218 1.00 63.16 216 LEU A N 1
ATOM 1735 C CA . LEU A 1 216 ? -4.469 0.072 32.876 1.00 63.16 216 LEU A CA 1
ATOM 1736 C C . LEU A 1 216 ? -4.508 1.588 32.693 1.00 63.16 216 LEU A C 1
ATOM 1738 O O . LEU A 1 216 ? -5.135 2.283 33.492 1.00 63.16 216 LEU A O 1
ATOM 1742 N N . PRO A 1 217 ? -3.909 2.117 31.615 1.00 58.62 217 PRO A N 1
ATOM 1743 C CA . PRO A 1 217 ? -4.158 3.496 31.242 1.00 58.62 217 PRO A CA 1
ATOM 1744 C C . PRO A 1 217 ? -5.636 3.670 30.870 1.00 58.62 217 PRO A C 1
ATOM 1746 O O . PRO A 1 217 ? -6.306 2.701 30.509 1.00 58.62 217 PRO A O 1
ATOM 1749 N N . ASP A 1 218 ? -6.097 4.922 30.848 1.00 62.78 218 ASP A N 1
ATOM 1750 C CA . ASP A 1 218 ? -7.345 5.405 30.233 1.00 62.78 218 ASP A CA 1
ATOM 1751 C C . ASP A 1 218 ? -7.423 5.066 28.720 1.00 62.78 218 ASP A C 1
ATOM 1753 O O . ASP A 1 218 ? -7.447 5.939 27.845 1.00 62.78 218 ASP A O 1
ATOM 1757 N N . SER A 1 219 ? -7.408 3.784 28.371 1.00 67.44 219 SER A N 1
ATOM 1758 C CA . SER A 1 219 ? -7.015 3.283 27.055 1.00 67.44 219 SER A CA 1
ATOM 1759 C C . SER A 1 219 ? -7.709 1.973 26.699 1.00 67.44 219 SER A C 1
ATOM 1761 O O . SER A 1 219 ? -8.320 1.320 27.539 1.00 67.44 219 SER A O 1
ATOM 1763 N N . MET A 1 220 ? -7.628 1.606 25.424 1.00 78.88 220 MET A N 1
ATOM 1764 C CA . MET A 1 220 ? -8.111 0.320 24.930 1.00 78.88 220 MET A CA 1
ATOM 1765 C C . MET A 1 220 ? -7.100 -0.782 25.222 1.00 78.88 220 MET A C 1
ATOM 1767 O O . MET A 1 220 ? -5.891 -0.569 25.118 1.00 78.88 220 MET A O 1
ATOM 1771 N N . VAL A 1 221 ? -7.611 -1.973 25.513 1.00 84.69 221 VAL A N 1
ATOM 1772 C CA . VAL A 1 221 ? -6.805 -3.158 25.816 1.00 84.69 221 VAL A CA 1
ATOM 1773 C C . VAL A 1 221 ? -7.231 -4.264 24.886 1.00 84.69 221 VAL A C 1
ATOM 1775 O O . VAL A 1 221 ? -8.417 -4.558 24.790 1.00 84.69 221 VAL A O 1
ATOM 1778 N N . LEU A 1 222 ? -6.280 -4.891 24.212 1.00 85.62 222 LEU A N 1
ATOM 1779 C CA . LEU A 1 222 ? -6.549 -6.045 23.371 1.00 85.62 222 LEU A CA 1
ATOM 1780 C C . LEU A 1 222 ? -5.964 -7.281 24.050 1.00 85.62 222 LEU A C 1
ATOM 1782 O O . LEU A 1 222 ? -4.774 -7.311 24.359 1.00 85.62 222 LEU A O 1
ATOM 1786 N N . VAL A 1 223 ? -6.797 -8.289 24.285 1.00 86.12 223 VAL A N 1
ATOM 1787 C CA . VAL A 1 223 ? -6.370 -9.589 24.812 1.00 86.12 223 VAL A CA 1
ATOM 1788 C C . VAL A 1 223 ? -6.583 -10.626 23.724 1.00 86.12 223 VAL A C 1
ATOM 1790 O O . VAL A 1 223 ? -7.707 -10.812 23.258 1.00 86.12 223 VAL A O 1
ATOM 1793 N N . THR A 1 224 ? -5.511 -11.273 23.284 1.00 84.88 224 THR A N 1
ATOM 1794 C CA . THR A 1 224 ? -5.601 -12.354 22.296 1.00 84.88 224 THR A CA 1
ATOM 1795 C C . THR A 1 224 ? -6.081 -13.644 22.962 1.00 84.88 224 THR A C 1
ATOM 1797 O O . THR A 1 224 ? -5.915 -13.829 24.168 1.00 84.88 224 THR A O 1
ATOM 1800 N N . SER A 1 225 ? -6.641 -14.578 22.193 1.00 79.75 225 SER A N 1
ATOM 1801 C CA . SER A 1 225 ? -7.035 -15.898 22.708 1.00 79.75 225 SER A CA 1
ATOM 1802 C C . SER A 1 225 ? -5.850 -16.733 23.206 1.00 79.75 225 SER A C 1
ATOM 1804 O O . SER A 1 225 ? -6.046 -17.724 23.897 1.00 79.75 225 SER A O 1
ATOM 1806 N N . GLU A 1 226 ? -4.625 -16.344 22.852 1.00 78.06 226 GLU A N 1
ATOM 1807 C CA . GLU A 1 226 ? -3.377 -16.939 23.341 1.00 78.06 226 GLU A CA 1
ATOM 1808 C C . GLU A 1 226 ? -2.965 -16.369 24.715 1.00 78.06 226 GLU A C 1
ATOM 1810 O O . GLU A 1 226 ? -1.959 -16.786 25.282 1.00 78.06 226 GLU A O 1
ATOM 1815 N N . GLY A 1 227 ? -3.733 -15.420 25.265 1.00 76.50 227 GLY A N 1
ATOM 1816 C CA . GLY A 1 227 ? -3.469 -14.777 26.555 1.00 76.50 227 GLY A CA 1
ATOM 1817 C C . GLY A 1 227 ? -2.510 -13.586 26.478 1.00 76.50 227 GLY A C 1
ATOM 1818 O O . GLY A 1 227 ? -2.214 -12.970 27.501 1.00 76.50 227 GLY A O 1
ATOM 1819 N N . GLU A 1 228 ? -2.037 -13.219 25.282 1.00 82.88 228 GLU A N 1
ATOM 1820 C CA . GLU A 1 228 ? -1.188 -12.040 25.098 1.00 82.88 228 GLU A CA 1
ATOM 1821 C C . GLU A 1 228 ? -2.003 -10.761 25.322 1.00 82.88 228 GLU A C 1
ATOM 1823 O O . GLU A 1 228 ? -3.033 -10.531 24.678 1.00 82.88 228 GLU A O 1
ATOM 1828 N N . ARG A 1 229 ? -1.508 -9.910 26.222 1.00 83.94 229 ARG A N 1
ATOM 1829 C CA . ARG A 1 229 ? -2.109 -8.621 26.553 1.00 83.94 229 ARG A CA 1
ATOM 1830 C C . ARG A 1 229 ? -1.360 -7.495 25.858 1.00 83.94 229 ARG A C 1
ATOM 1832 O O . ARG A 1 229 ? -0.190 -7.249 26.142 1.00 83.94 229 ARG A O 1
ATOM 1839 N N . LEU A 1 230 ? -2.079 -6.754 25.028 1.00 85.06 230 LEU A N 1
ATOM 1840 C CA . LEU A 1 230 ? -1.574 -5.592 24.311 1.00 85.06 230 LEU A CA 1
ATOM 1841 C C . LEU A 1 230 ? -2.311 -4.336 24.780 1.00 85.06 230 LEU A C 1
ATOM 1843 O O . LEU A 1 230 ? -3.527 -4.341 24.983 1.00 85.06 230 LEU A O 1
ATOM 1847 N N . VAL A 1 231 ? -1.562 -3.251 24.958 1.00 84.56 231 VAL A N 1
ATOM 1848 C CA . VAL A 1 231 ? -2.051 -1.963 25.475 1.00 84.56 231 VAL A CA 1
ATOM 1849 C C . VAL A 1 231 ? -1.581 -0.816 24.583 1.00 84.56 231 VAL A C 1
ATOM 1851 O O . VAL A 1 231 ? -0.681 -0.988 23.763 1.00 84.56 231 VAL A O 1
ATOM 1854 N N . GLU A 1 232 ? -2.190 0.358 24.748 1.00 83.31 232 GLU A N 1
ATOM 1855 C CA . GLU A 1 232 ? -1.808 1.594 24.052 1.00 83.31 232 GLU A CA 1
ATOM 1856 C C . GLU A 1 232 ? -1.697 1.422 22.523 1.00 83.31 232 GLU A C 1
ATOM 1858 O O . GLU A 1 232 ? -2.624 0.923 21.874 1.00 83.31 232 GLU A O 1
ATOM 1863 N N . SER A 1 233 ? -0.581 1.854 21.927 1.00 83.56 233 SER A N 1
ATOM 1864 C CA . SER A 1 233 ? -0.369 1.774 20.484 1.00 83.56 233 SER A CA 1
ATOM 1865 C C . SER A 1 233 ? -0.272 0.329 19.986 1.00 83.56 233 SER A C 1
ATOM 1867 O O . SER A 1 233 ? -0.721 0.051 18.875 1.00 83.56 233 SER A O 1
ATOM 1869 N N . ASP A 1 234 ? 0.223 -0.605 20.805 1.00 84.75 234 ASP A N 1
ATOM 1870 C CA . ASP A 1 234 ? 0.362 -2.016 20.430 1.00 84.75 234 ASP A CA 1
ATOM 1871 C C . ASP A 1 234 ? -1.012 -2.676 20.234 1.00 84.75 234 ASP A C 1
ATOM 1873 O O . ASP A 1 234 ? -1.209 -3.432 19.278 1.00 84.75 234 ASP A O 1
ATOM 1877 N N . ALA A 1 235 ? -1.996 -2.323 21.071 1.00 85.25 235 ALA A N 1
ATOM 1878 C CA . ALA A 1 235 ? -3.381 -2.768 20.907 1.00 85.25 235 ALA A CA 1
ATOM 1879 C C . ALA A 1 235 ? -3.990 -2.271 19.584 1.00 85.25 235 ALA A C 1
ATOM 1881 O O . ALA A 1 235 ? -4.664 -3.030 18.883 1.00 85.25 235 ALA A O 1
ATOM 1882 N N . VAL A 1 236 ? -3.722 -1.013 19.211 1.00 84.75 236 VAL A N 1
ATOM 1883 C CA . VAL A 1 236 ? -4.204 -0.424 17.949 1.00 84.75 236 VAL A CA 1
ATOM 1884 C C . VAL A 1 236 ? -3.537 -1.085 16.746 1.00 84.75 236 VAL A C 1
ATOM 1886 O O . VAL A 1 236 ? -4.227 -1.483 15.809 1.00 84.75 236 VAL A O 1
ATOM 1889 N N . LEU A 1 237 ? -2.210 -1.242 16.774 1.00 84.38 237 LEU A N 1
ATOM 1890 C CA . LEU A 1 237 ? -1.452 -1.875 15.694 1.00 84.38 237 LEU A CA 1
ATOM 1891 C C . LEU A 1 237 ? -1.910 -3.311 15.461 1.00 84.38 237 LEU A C 1
ATOM 1893 O O . LEU A 1 237 ? -2.168 -3.692 14.317 1.00 84.38 237 LEU A O 1
ATOM 1897 N N . ARG A 1 238 ? -2.064 -4.094 16.534 1.00 84.69 238 ARG A N 1
ATOM 1898 C CA . ARG A 1 238 ? -2.556 -5.466 16.413 1.00 84.69 238 ARG A CA 1
ATOM 1899 C C . ARG A 1 238 ? -3.997 -5.496 15.925 1.00 84.69 238 ARG A C 1
ATOM 1901 O O . ARG A 1 238 ? -4.288 -6.277 15.027 1.00 84.69 238 ARG A O 1
ATOM 1908 N N . GLY A 1 239 ? -4.863 -4.616 16.428 1.00 83.00 239 GLY A N 1
ATOM 1909 C CA . GLY A 1 239 ? -6.229 -4.463 15.926 1.00 83.00 239 GLY A CA 1
ATOM 1910 C C . GLY A 1 239 ? -6.266 -4.237 14.412 1.00 83.00 239 GLY A C 1
ATOM 1911 O O . GLY A 1 239 ? -6.949 -4.975 13.711 1.00 83.00 239 GLY A O 1
ATOM 1912 N N . LEU A 1 240 ? -5.460 -3.305 13.889 1.00 81.94 240 LEU A N 1
ATOM 1913 C CA . LEU A 1 240 ? -5.344 -3.039 12.446 1.00 81.94 240 LEU A CA 1
ATOM 1914 C C . LEU A 1 240 ? -4.813 -4.244 11.659 1.00 81.94 240 LEU A C 1
ATOM 1916 O O . LEU A 1 240 ? -5.326 -4.564 10.589 1.00 81.94 240 LEU A O 1
ATOM 1920 N N . GLN A 1 241 ? -3.812 -4.946 12.194 1.00 79.25 241 GLN A N 1
ATOM 1921 C CA . GLN A 1 241 ? -3.292 -6.165 11.571 1.00 79.25 241 GLN A CA 1
ATOM 1922 C C . GLN A 1 241 ? -4.350 -7.277 11.512 1.00 79.25 241 GLN A C 1
ATOM 1924 O O . GLN A 1 241 ? -4.366 -8.032 10.538 1.00 79.25 241 GLN A O 1
ATOM 1929 N N . MET A 1 242 ? -5.247 -7.353 12.503 1.00 77.81 242 MET A N 1
ATOM 1930 C CA . MET A 1 242 ? -6.334 -8.337 12.555 1.00 77.81 242 MET A CA 1
ATOM 1931 C C . MET A 1 242 ? -7.434 -8.106 11.513 1.00 77.81 242 MET A C 1
ATOM 1933 O O . MET A 1 242 ? -8.054 -9.083 11.090 1.00 77.81 242 MET A O 1
ATOM 1937 N N . LEU A 1 243 ? -7.636 -6.863 11.063 1.00 75.44 243 LEU A N 1
ATOM 1938 C CA . LEU A 1 243 ? -8.603 -6.523 10.008 1.00 75.44 243 LEU A CA 1
ATOM 1939 C C . LEU A 1 243 ? -8.191 -7.076 8.632 1.00 75.44 243 LEU A C 1
ATOM 1941 O O . LEU A 1 243 ? -9.043 -7.442 7.825 1.00 75.44 243 LEU A O 1
ATOM 1945 N N . GLY A 1 244 ? -6.885 -7.196 8.374 1.00 72.06 244 GLY A N 1
ATOM 1946 C CA . GLY A 1 244 ? -6.355 -7.675 7.096 1.00 72.06 244 GLY A CA 1
ATOM 1947 C C . GLY A 1 244 ? -6.236 -6.590 6.013 1.00 72.06 244 GLY A C 1
ATOM 1948 O O . GLY A 1 244 ? -6.550 -5.418 6.220 1.00 72.06 244 GLY A O 1
ATOM 1949 N N . GLY A 1 245 ? -5.769 -6.989 4.824 1.00 71.19 245 GLY A N 1
ATOM 1950 C CA . GLY A 1 245 ? -5.715 -6.131 3.634 1.00 71.19 245 GLY A CA 1
ATOM 1951 C C . GLY A 1 245 ? -4.851 -4.875 3.807 1.00 71.19 245 GLY A C 1
ATOM 1952 O O . GLY A 1 245 ? -3.732 -4.939 4.319 1.00 71.19 245 GLY A O 1
ATOM 1953 N N . LEU A 1 246 ? -5.379 -3.721 3.380 1.00 68.50 246 LEU A N 1
ATOM 1954 C CA . LEU A 1 246 ? -4.710 -2.414 3.481 1.00 68.50 246 LEU A CA 1
ATOM 1955 C C . LEU A 1 246 ? -4.398 -2.022 4.937 1.00 68.50 246 LEU A C 1
ATOM 1957 O O . LEU A 1 246 ? -3.398 -1.352 5.191 1.00 68.50 246 LEU A O 1
ATOM 1961 N N . TRP A 1 247 ? -5.198 -2.477 5.907 1.00 77.44 247 TRP A N 1
ATOM 1962 C CA . TRP A 1 247 ? -4.992 -2.172 7.326 1.00 77.44 247 TRP A CA 1
ATOM 1963 C C . TRP A 1 247 ? -3.787 -2.895 7.915 1.00 77.44 247 TRP A C 1
ATOM 1965 O O . TRP A 1 247 ? -3.102 -2.334 8.770 1.00 77.44 247 TRP A O 1
ATOM 1975 N N . THR A 1 248 ? -3.455 -4.087 7.411 1.00 73.69 248 THR A N 1
ATOM 1976 C CA . THR A 1 248 ? -2.198 -4.762 7.760 1.00 73.69 248 THR A CA 1
ATOM 1977 C C . THR A 1 248 ? -0.995 -3.967 7.258 1.00 73.69 248 THR A C 1
ATOM 1979 O O . THR A 1 248 ? -0.020 -3.832 7.993 1.00 73.69 248 THR A O 1
ATOM 1982 N N . ILE A 1 249 ? -1.074 -3.387 6.053 1.00 72.38 249 ILE A N 1
ATOM 1983 C CA . ILE A 1 249 ? -0.014 -2.524 5.504 1.00 72.38 249 ILE A CA 1
ATOM 1984 C C . ILE A 1 249 ? 0.134 -1.266 6.361 1.00 72.38 249 ILE A C 1
ATOM 1986 O O . ILE A 1 249 ? 1.244 -0.925 6.760 1.00 72.38 249 ILE A O 1
ATOM 1990 N N . LEU A 1 250 ? -0.977 -0.606 6.702 1.00 76.81 250 LEU A N 1
ATOM 1991 C CA . LEU A 1 250 ? -0.956 0.576 7.564 1.00 76.81 250 LEU A CA 1
ATOM 1992 C C . LEU A 1 250 ? -0.400 0.253 8.959 1.00 76.81 250 LEU A C 1
ATOM 1994 O O . LEU A 1 250 ? 0.430 0.996 9.478 1.00 76.81 250 LEU A O 1
ATOM 1998 N N . GLY A 1 251 ? -0.811 -0.873 9.547 1.00 81.94 251 GLY A N 1
ATOM 1999 C CA . GLY A 1 251 ? -0.278 -1.360 10.818 1.00 81.94 251 GLY A CA 1
ATOM 2000 C C . GLY A 1 251 ? 1.220 -1.665 10.742 1.00 81.94 251 GLY A C 1
ATOM 2001 O O . GLY A 1 251 ? 1.957 -1.344 11.668 1.00 81.94 251 GLY A O 1
ATOM 2002 N N . PHE A 1 252 ? 1.701 -2.226 9.633 1.00 78.50 252 PHE A N 1
ATOM 2003 C CA . PHE A 1 252 ? 3.128 -2.464 9.409 1.00 78.50 252 PHE A CA 1
ATOM 2004 C C . PHE A 1 252 ? 3.916 -1.157 9.233 1.00 78.50 252 PHE A C 1
ATOM 2006 O O . PHE A 1 252 ? 4.976 -0.991 9.834 1.00 78.50 252 PHE A O 1
ATOM 2013 N N . ALA A 1 253 ? 3.383 -0.195 8.479 1.00 79.38 253 ALA A N 1
ATOM 2014 C CA . ALA A 1 253 ? 3.993 1.122 8.315 1.00 79.38 253 ALA A CA 1
ATOM 2015 C C . ALA A 1 253 ? 4.092 1.866 9.658 1.00 79.38 253 ALA A C 1
ATOM 2017 O O . ALA A 1 253 ? 5.153 2.370 10.018 1.00 79.38 253 ALA A O 1
ATOM 2018 N N . LEU A 1 254 ? 3.016 1.865 10.450 1.00 82.88 254 LEU A N 1
ATOM 2019 C CA . LEU A 1 254 ? 3.008 2.470 11.785 1.00 82.88 254 LEU A CA 1
ATOM 2020 C C . LEU A 1 254 ? 3.893 1.716 12.788 1.00 82.88 254 LEU A C 1
ATOM 2022 O O . LEU A 1 254 ? 4.383 2.321 13.739 1.00 82.88 254 LEU A O 1
ATOM 2026 N N . TRP A 1 255 ? 4.139 0.420 12.586 1.00 85.81 255 TRP A N 1
ATOM 2027 C CA . TRP A 1 255 ? 5.063 -0.347 13.423 1.00 85.81 255 TRP A CA 1
ATOM 2028 C C . TRP A 1 255 ? 6.516 0.146 13.309 1.00 85.81 255 TRP A C 1
ATOM 2030 O O . TRP A 1 255 ? 7.242 0.073 14.299 1.00 85.81 255 TRP A O 1
ATOM 2040 N N . HIS A 1 256 ? 6.910 0.721 12.164 1.00 84.88 256 HIS A N 1
ATOM 2041 C CA . HIS A 1 256 ? 8.238 1.327 11.971 1.00 84.88 256 HIS A CA 1
ATOM 2042 C C . HIS A 1 256 ? 8.416 2.634 12.754 1.00 84.88 256 HIS A C 1
ATOM 2044 O O . HIS A 1 256 ? 9.541 3.092 12.952 1.00 84.88 256 HIS A O 1
ATOM 2050 N N . VAL A 1 257 ? 7.322 3.243 13.220 1.00 85.38 257 VAL A N 1
ATOM 2051 C CA . VAL A 1 257 ? 7.393 4.406 14.103 1.00 85.38 257 VAL A CA 1
ATOM 2052 C C . VAL A 1 257 ? 7.871 3.943 15.487 1.00 85.38 257 VAL A C 1
ATOM 2054 O O . VAL A 1 257 ? 7.249 3.044 16.070 1.00 85.38 257 VAL A O 1
ATOM 2057 N N . PRO A 1 258 ? 8.931 4.557 16.055 1.00 87.44 258 PRO A N 1
ATOM 2058 C CA . PRO A 1 258 ? 9.463 4.172 17.357 1.00 87.44 258 PRO A CA 1
ATOM 2059 C C . PRO A 1 258 ? 8.382 4.147 18.439 1.00 87.44 258 PRO A C 1
ATOM 2061 O O . PRO A 1 258 ? 7.611 5.102 18.583 1.00 87.44 258 PRO A O 1
ATOM 2064 N N . LYS A 1 259 ? 8.366 3.073 19.241 1.00 87.00 259 LYS A N 1
ATOM 2065 C CA . LYS A 1 259 ? 7.393 2.859 20.325 1.00 87.00 259 LYS A CA 1
ATOM 2066 C C . LYS A 1 259 ? 7.180 4.093 21.226 1.00 87.00 259 LYS A C 1
ATOM 2068 O O . LYS A 1 259 ? 6.027 4.478 21.407 1.00 87.00 259 LYS A O 1
ATOM 2073 N N . PRO A 1 260 ? 8.231 4.797 21.699 1.00 87.88 260 PRO A N 1
ATOM 2074 C CA . PRO A 1 260 ? 8.049 5.968 22.559 1.00 87.88 260 PRO A CA 1
ATOM 2075 C C . PRO A 1 260 ? 7.240 7.091 21.902 1.00 87.88 260 PRO A C 1
ATOM 2077 O O . PRO A 1 260 ? 6.449 7.750 22.574 1.00 87.88 260 PRO A O 1
ATOM 2080 N N . LEU A 1 261 ? 7.414 7.297 20.591 1.00 86.38 261 LEU A N 1
ATOM 2081 C CA . LEU A 1 261 ? 6.727 8.352 19.851 1.00 86.38 261 LEU A CA 1
ATOM 2082 C C . LEU A 1 261 ? 5.250 8.008 19.646 1.00 86.38 261 LEU A C 1
ATOM 2084 O O . LEU A 1 261 ? 4.381 8.843 19.906 1.00 86.38 261 LEU A O 1
ATOM 2088 N N . ARG A 1 262 ? 4.954 6.769 19.230 1.00 86.06 262 ARG A N 1
ATOM 2089 C CA . ARG A 1 262 ? 3.563 6.323 19.057 1.00 86.06 262 ARG A CA 1
ATOM 2090 C C . ARG A 1 262 ? 2.806 6.252 20.386 1.00 86.06 262 ARG A C 1
ATOM 2092 O O . ARG A 1 262 ? 1.653 6.675 20.430 1.00 86.06 262 ARG A O 1
ATOM 2099 N N . ASP A 1 263 ? 3.450 5.831 21.474 1.00 86.25 263 ASP A N 1
ATOM 2100 C CA . ASP A 1 263 ? 2.842 5.801 22.814 1.00 86.25 263 ASP A CA 1
ATOM 2101 C C . ASP A 1 263 ? 2.646 7.218 23.375 1.00 86.25 263 ASP A C 1
ATOM 2103 O O . ASP A 1 263 ? 1.632 7.515 24.010 1.00 86.25 263 ASP A O 1
ATOM 2107 N N . LEU A 1 264 ? 3.564 8.154 23.102 1.00 86.62 264 LEU A N 1
ATOM 2108 C CA . LEU A 1 264 ? 3.377 9.567 23.450 1.00 86.62 264 LEU A CA 1
ATOM 2109 C C . LEU A 1 264 ? 2.175 10.181 22.719 1.00 86.62 264 LEU A C 1
ATOM 2111 O O . LEU A 1 264 ? 1.350 10.854 23.348 1.00 86.62 264 LEU A O 1
ATOM 2115 N N . ALA A 1 265 ? 2.055 9.931 21.414 1.00 84.62 265 ALA A N 1
ATOM 2116 C CA . ALA A 1 265 ? 0.914 10.383 20.626 1.00 84.62 265 ALA A CA 1
ATOM 2117 C C . ALA A 1 265 ? -0.393 9.777 21.164 1.00 84.62 265 ALA A C 1
ATOM 2119 O O . ALA A 1 265 ? -1.346 10.512 21.443 1.00 84.62 265 ALA A O 1
ATOM 2120 N N . TYR A 1 266 ? -0.405 8.462 21.408 1.00 84.38 266 TYR A N 1
ATOM 2121 C CA . TYR A 1 266 ? -1.550 7.747 21.967 1.00 84.38 266 TYR A CA 1
ATOM 2122 C C . TYR A 1 266 ? -1.989 8.334 23.316 1.00 84.38 266 TYR A C 1
ATOM 2124 O O . TYR A 1 266 ? -3.158 8.683 23.493 1.00 84.38 266 TYR A O 1
ATOM 2132 N N . ARG A 1 267 ? -1.054 8.526 24.255 1.00 83.81 267 ARG A N 1
ATOM 2133 C CA . ARG A 1 267 ? -1.347 9.092 25.583 1.00 83.81 267 ARG A CA 1
ATOM 2134 C C . ARG A 1 267 ? -1.832 10.537 25.513 1.00 83.81 267 ARG A C 1
ATOM 2136 O O . ARG A 1 267 ? -2.711 10.916 26.284 1.00 83.81 267 ARG A O 1
ATOM 2143 N N . THR A 1 268 ? -1.313 11.341 24.587 1.00 84.56 268 THR A N 1
ATOM 2144 C CA . THR A 1 268 ? -1.785 12.720 24.372 1.00 84.56 268 THR A CA 1
ATOM 2145 C C . THR A 1 268 ? -3.249 12.746 23.935 1.00 84.56 268 THR A C 1
ATOM 2147 O O . THR A 1 268 ? -4.053 13.482 24.514 1.00 84.56 268 THR A O 1
ATOM 2150 N N . VAL A 1 269 ? -3.611 11.901 22.963 1.00 83.88 269 VAL A N 1
ATOM 2151 C CA . VAL A 1 269 ? -5.001 11.751 22.504 1.00 83.88 269 VAL A CA 1
ATOM 2152 C C . VAL A 1 269 ? -5.880 11.208 23.630 1.00 83.88 269 VAL A C 1
ATOM 2154 O O . VAL A 1 269 ? -6.949 11.759 23.879 1.00 83.88 269 VAL A O 1
ATOM 2157 N N . GLY A 1 270 ? -5.412 10.193 24.364 1.00 80.50 270 GLY A N 1
ATOM 2158 C CA . GLY A 1 270 ? -6.116 9.615 25.510 1.00 80.50 270 GLY A CA 1
ATOM 2159 C C . GLY A 1 270 ? -6.436 10.651 26.591 1.00 80.50 270 GLY A C 1
ATOM 2160 O O . GLY A 1 270 ? -7.579 10.758 27.024 1.00 80.50 270 GLY A O 1
ATOM 2161 N N . ARG A 1 271 ? -5.476 11.507 26.957 1.00 82.69 271 ARG A N 1
ATOM 2162 C CA . ARG A 1 271 ? -5.687 12.577 27.952 1.00 82.69 271 ARG A CA 1
ATOM 2163 C C . ARG A 1 271 ? -6.686 13.638 27.490 1.00 82.69 271 ARG A C 1
ATOM 2165 O O . ARG A 1 271 ? -7.431 14.174 28.305 1.00 82.69 271 ARG A O 1
ATOM 2172 N N . ARG A 1 272 ? -6.721 13.944 26.190 1.00 83.25 272 ARG A N 1
ATOM 2173 C CA . ARG A 1 272 ? -7.634 14.948 25.612 1.00 83.25 272 ARG A CA 1
ATOM 2174 C C . ARG A 1 272 ? -8.939 14.356 25.071 1.00 83.25 272 ARG A C 1
ATOM 2176 O O . ARG A 1 272 ? -9.783 15.113 24.599 1.00 83.25 272 ARG A O 1
ATOM 2183 N N . ARG A 1 273 ? -9.153 13.036 25.179 1.00 80.56 273 ARG A N 1
ATOM 2184 C CA . ARG A 1 273 ? -10.274 12.314 24.544 1.00 80.56 273 ARG A CA 1
ATOM 2185 C C . ARG A 1 273 ? -11.643 12.912 24.868 1.00 80.56 273 ARG A C 1
ATOM 2187 O O . ARG A 1 273 ? -12.463 13.081 23.974 1.00 80.56 273 ARG A O 1
ATOM 2194 N N . TYR A 1 274 ? -11.868 13.302 26.122 1.00 80.56 274 TYR A N 1
ATOM 2195 C CA . TYR A 1 274 ? -13.130 13.911 26.546 1.00 80.56 274 TYR A CA 1
ATOM 2196 C C . TYR A 1 274 ? -13.267 15.372 26.125 1.00 80.56 274 TYR A C 1
ATOM 2198 O O . TYR A 1 274 ? -14.368 15.796 25.795 1.00 80.56 274 TYR A O 1
ATOM 2206 N N . ALA A 1 275 ? -12.165 16.122 26.099 1.00 81.88 275 ALA A N 1
ATOM 2207 C CA . ALA A 1 275 ? -12.168 17.515 25.664 1.00 81.88 275 ALA A CA 1
ATOM 2208 C C . ALA A 1 275 ? -12.400 17.641 24.149 1.00 81.88 275 ALA A C 1
ATOM 2210 O O . ALA A 1 275 ? -13.041 18.586 23.706 1.00 81.88 275 ALA A O 1
ATOM 2211 N N . TRP A 1 276 ? -11.888 16.694 23.357 1.00 79.12 276 TRP A N 1
ATOM 2212 C CA . TRP A 1 276 ? -11.977 16.729 21.894 1.00 79.12 276 TRP A CA 1
ATOM 2213 C C . TRP A 1 276 ? -13.199 16.009 21.325 1.00 79.12 276 TRP A C 1
ATOM 2215 O O . TRP A 1 276 ? -13.771 16.477 20.347 1.00 79.12 276 TRP A O 1
ATOM 2225 N N . PHE A 1 277 ? -13.605 14.882 21.915 1.00 80.06 277 PHE A N 1
ATOM 2226 C CA . PHE A 1 277 ? -14.675 14.040 21.364 1.00 80.06 277 PHE A CA 1
ATOM 2227 C C . PHE A 1 277 ? -15.926 13.983 22.247 1.00 80.06 277 PHE A C 1
ATOM 2229 O O . PHE A 1 277 ? -16.963 13.494 21.803 1.00 80.06 277 PHE A O 1
ATOM 2236 N N . GLY A 1 278 ? -15.851 14.482 23.484 1.00 81.25 278 GLY A N 1
ATOM 2237 C CA . GLY A 1 278 ? -16.957 14.453 24.436 1.00 81.25 278 GLY A CA 1
ATOM 2238 C C . GLY A 1 278 ? -17.156 13.103 25.134 1.00 81.25 278 GLY A C 1
ATOM 2239 O O . GLY A 1 278 ? -16.439 12.119 24.916 1.00 81.25 278 GLY A O 1
ATOM 2240 N N . ARG A 1 279 ? -18.158 13.068 26.018 1.00 80.25 279 ARG A N 1
ATOM 2241 C CA . ARG A 1 279 ? -18.628 11.861 26.713 1.00 80.25 279 ARG A CA 1
ATOM 2242 C C . ARG A 1 279 ? -19.900 11.340 26.053 1.00 80.25 279 ARG A C 1
ATOM 2244 O O . ARG A 1 279 ? -20.746 12.120 25.620 1.00 80.25 279 ARG A O 1
ATOM 2251 N N . LYS A 1 280 ? -20.060 10.020 26.022 1.00 68.12 280 LYS A N 1
ATOM 2252 C CA . LYS A 1 280 ? -21.320 9.360 25.661 1.00 68.12 280 LYS A CA 1
ATOM 2253 C C . LYS A 1 280 ? -22.050 8.978 26.948 1.00 68.12 280 LYS A C 1
ATOM 2255 O O . LYS A 1 280 ? -21.479 8.300 27.792 1.00 68.12 280 LYS A O 1
ATOM 2260 N N . GLN A 1 281 ? -23.301 9.420 27.091 1.00 57.34 281 GLN A N 1
ATOM 2261 C CA . GLN A 1 281 ? -24.122 9.153 28.281 1.00 57.34 281 GLN A CA 1
ATOM 2262 C C . GLN A 1 281 ? -24.761 7.752 28.288 1.00 57.34 281 GLN A C 1
ATOM 2264 O O . GLN A 1 281 ? -25.299 7.347 29.311 1.00 57.34 281 GLN A O 1
ATOM 2269 N N . GLN A 1 282 ? -24.706 6.993 27.184 1.00 55.44 282 GLN A N 1
ATOM 2270 C CA . GLN A 1 282 ? -25.311 5.659 27.099 1.00 55.44 282 GLN A CA 1
ATOM 2271 C C . GLN A 1 282 ? -24.452 4.684 26.282 1.00 55.44 282 GLN A C 1
ATOM 2273 O O . GLN A 1 282 ? -23.928 5.032 25.221 1.00 55.44 282 GLN A O 1
ATOM 2278 N N . VAL A 1 283 ? -24.356 3.447 26.783 1.00 53.81 283 VAL A N 1
ATOM 2279 C CA . VAL A 1 283 ? -23.588 2.321 26.214 1.00 53.81 283 VAL A CA 1
ATOM 2280 C C . VAL A 1 283 ? -24.286 1.689 25.000 1.00 53.81 283 VAL A C 1
ATOM 2282 O O . VAL A 1 283 ? -23.679 0.890 24.299 1.00 53.81 283 VAL A O 1
ATOM 2285 N N . CYS A 1 284 ? -25.531 2.062 24.696 1.00 51.47 284 CYS A N 1
ATOM 2286 C CA . CYS A 1 284 ? -26.368 1.308 23.768 1.00 51.47 284 CYS A CA 1
ATOM 2287 C C . CYS A 1 284 ? -26.603 2.056 22.442 1.00 51.47 284 CYS A C 1
ATOM 2289 O O . CYS A 1 284 ? -27.556 2.829 22.331 1.00 51.47 284 CYS A O 1
ATOM 2291 N N . PRO A 1 285 ? -25.777 1.865 21.396 1.00 54.97 285 PRO A N 1
ATOM 2292 C CA . PRO A 1 285 ? -26.322 1.946 20.052 1.00 54.97 285 PRO A CA 1
ATOM 2293 C C . PRO A 1 285 ? -27.337 0.803 19.905 1.00 54.97 285 PRO A C 1
ATOM 2295 O O . PRO A 1 285 ? -27.030 -0.327 20.276 1.00 54.97 285 PRO A O 1
ATOM 2298 N N . LEU A 1 286 ? -28.532 1.084 19.374 1.00 55.56 286 LEU A N 1
ATOM 2299 C CA . LEU A 1 286 ? -29.444 0.041 18.894 1.00 55.56 286 LEU A CA 1
ATOM 2300 C C . LEU A 1 286 ? -28.645 -0.875 17.962 1.00 55.56 286 LEU A C 1
ATOM 2302 O O . LEU A 1 286 ? -28.245 -0.465 16.871 1.00 55.56 286 LEU A O 1
ATOM 2306 N N . MET A 1 287 ? -28.318 -2.067 18.453 1.00 63.53 287 MET A N 1
ATOM 2307 C CA . MET A 1 287 ? -27.379 -2.965 17.801 1.00 63.53 287 MET A CA 1
ATOM 2308 C C . MET A 1 287 ? -28.167 -3.993 16.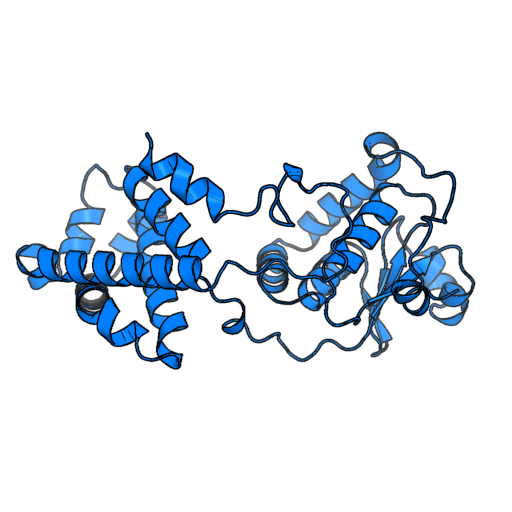992 1.00 63.53 287 MET A C 1
ATOM 2310 O O . MET A 1 287 ? -29.011 -4.679 17.576 1.00 63.53 287 MET A O 1
ATOM 2314 N N . PRO A 1 288 ? -27.905 -4.123 15.680 1.00 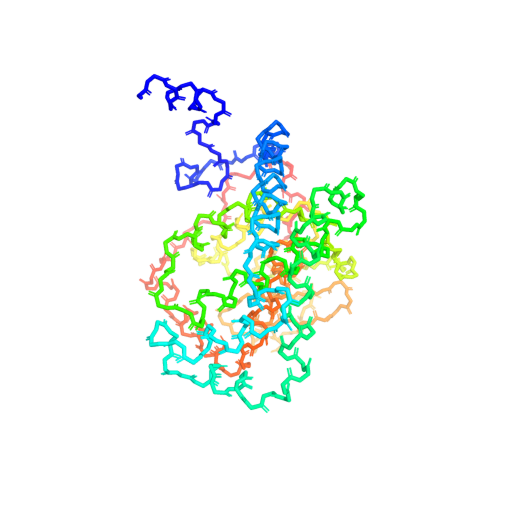67.12 288 PRO A N 1
ATOM 2315 C CA . PRO A 1 288 ? -28.483 -5.191 14.875 1.00 67.12 288 PRO A CA 1
ATOM 2316 C C . PRO A 1 288 ? -28.200 -6.557 15.503 1.00 67.12 288 PRO A C 1
ATOM 2318 O O . PRO A 1 288 ? -27.098 -6.794 16.003 1.00 67.12 288 PRO A O 1
ATOM 2321 N N . ASP A 1 289 ? -29.169 -7.466 15.444 1.00 67.19 289 ASP A N 1
ATOM 2322 C CA . ASP A 1 289 ? -29.098 -8.775 16.110 1.00 67.19 289 ASP A CA 1
ATOM 2323 C C . ASP A 1 289 ? -27.872 -9.589 15.685 1.00 67.19 289 ASP A C 1
ATOM 2325 O O . ASP A 1 289 ? -27.231 -10.225 16.520 1.00 67.19 289 ASP A O 1
ATOM 2329 N N . ALA A 1 290 ? -27.467 -9.459 14.418 1.00 69.12 290 ALA A N 1
ATOM 2330 C CA . ALA A 1 290 ? -26.269 -10.085 13.864 1.00 69.12 290 ALA A CA 1
ATOM 2331 C C . ALA A 1 290 ? -24.960 -9.679 14.574 1.00 69.12 290 ALA A C 1
ATOM 2333 O O . ALA A 1 290 ? -23.989 -10.432 14.548 1.00 69.12 290 ALA A O 1
ATOM 2334 N N . LEU A 1 291 ? -24.911 -8.504 15.215 1.00 69.62 291 LEU A N 1
ATOM 2335 C CA . LEU A 1 291 ? -23.713 -7.989 15.888 1.00 69.62 291 LEU A CA 1
ATOM 2336 C C . LEU A 1 291 ? -23.715 -8.228 17.402 1.00 69.62 291 LEU A C 1
ATOM 2338 O O . LEU A 1 291 ? -22.653 -8.132 18.019 1.00 69.62 291 LEU A O 1
ATOM 2342 N N . ARG A 1 292 ? -24.859 -8.584 18.007 1.00 74.69 292 ARG A N 1
ATOM 2343 C CA . ARG A 1 292 ? -24.957 -8.794 19.465 1.00 74.69 292 ARG A CA 1
ATOM 2344 C C . ARG A 1 292 ? -24.010 -9.883 19.963 1.00 74.69 292 ARG A C 1
ATOM 2346 O O . ARG A 1 292 ? -23.398 -9.707 21.007 1.00 74.69 292 ARG A O 1
ATOM 2353 N N . GLY A 1 293 ? -23.823 -10.956 19.191 1.00 77.00 293 GLY A N 1
ATOM 2354 C CA . GLY A 1 293 ? -22.923 -12.062 19.548 1.00 77.00 293 GLY A CA 1
ATOM 2355 C C . GLY A 1 293 ? -21.441 -11.678 19.651 1.00 77.00 293 GLY A C 1
ATOM 2356 O O . GLY A 1 293 ? -20.641 -12.463 20.151 1.00 77.00 293 GLY A O 1
ATOM 2357 N N . ARG A 1 294 ? -21.058 -10.475 19.199 1.00 79.06 294 ARG A N 1
ATOM 2358 C CA . ARG A 1 294 ? -19.684 -9.961 19.303 1.00 79.06 294 ARG A CA 1
ATOM 2359 C C . ARG A 1 294 ? -19.430 -9.167 20.583 1.00 79.06 294 ARG A C 1
ATOM 2361 O O . ARG A 1 294 ? -18.271 -8.891 20.884 1.00 79.06 294 ARG A O 1
ATOM 2368 N N . PHE A 1 295 ? -20.476 -8.784 21.312 1.00 80.50 295 PHE A N 1
ATOM 2369 C CA . PHE A 1 295 ? -20.358 -8.053 22.569 1.00 80.50 295 PHE A CA 1
ATOM 2370 C C . PHE A 1 295 ? -20.487 -9.015 23.745 1.00 80.50 295 PHE A C 1
ATOM 2372 O O . PHE A 1 295 ? -21.480 -9.727 23.870 1.00 80.50 295 PHE A O 1
ATOM 2379 N N . LEU A 1 296 ? -19.466 -9.027 24.594 1.00 78.81 296 LEU A N 1
ATOM 2380 C CA . LEU A 1 296 ? -19.405 -9.856 25.791 1.00 78.81 296 LEU A CA 1
ATOM 2381 C C . LEU A 1 296 ? -19.743 -8.985 27.014 1.00 78.81 296 LEU A C 1
ATOM 2383 O O . LEU A 1 296 ? -19.332 -7.822 27.070 1.00 78.81 296 LEU A O 1
ATOM 2387 N N . ALA A 1 297 ? -20.526 -9.534 27.945 1.00 66.06 297 ALA A N 1
ATOM 2388 C CA . ALA A 1 297 ? -20.965 -8.870 29.179 1.00 66.06 297 ALA A CA 1
ATOM 2389 C C . ALA A 1 297 ? -20.026 -9.175 30.359 1.00 66.06 297 ALA A C 1
ATOM 2391 O O . ALA A 1 297 ? -19.558 -10.332 30.436 1.00 66.06 297 ALA A O 1
#

Secondary structure (DSSP, 8-state):
-HHHHHHHHHS-SS-TTSGGGTT---SS------HHHHHHHHHHHHHHHHHHHHHHTT-HHHHHT-HHHHHHSSTTB--SHHHHHHHTS-HHHHHHHHHHHHHHHHTHHHHHHSGGGHHHHHHHHHHHHHHHHHHBS--HHHHHHHHHHHHH--GGGSPPSS-PPPEEEEE-TTBHHHHHHHHHHHHH-TT--EEEEETTSSHHHHHS-HHHHHT--SS-EEEETT--EEEHHHHHHHHHHHH-THHHHHHHHHHTS-HHHHHHHHHHHHHHHHHHH-B-S-S-----HHHHTTB--

Radius of gyration: 24.54 Å; chains: 1; bounding box: 58×37×70 Å

Sequence (297 aa):
WARMLLAHLFIPTAPYGSWTSRGRADPDNGWRLPPSIFLAAWVVLALSYSYSGYTKLFSPSWVAGDNVAHVLDNPLARDWFLRDLFLWLPPILLQLLTWFILVVELLFAAIVLFRPLRPWAWGAMLFVQLGFAFLLSFPDLTFAMLLFHLFTFDPGWVKPARRPATATLFFDGTCALCHGTVRFLLAEDRASRLSYSPLQGQLIHATLPKEAIAALPDSMVLVTSEGERLVESDAVLRGLQMLGGLWTILGFALWHVPKPLRDLAYRTVGRRRYAWFGRKQQVCPLMPDALRGRFLA